Protein AF-A0A6G0VPD3-F1 (afdb_monomer)

Organism: Aphis craccivora (NCBI:txid307492)

Structure (mmCIF, N/CA/C/O backbone):
data_AF-A0A6G0VPD3-F1
#
_entry.id   AF-A0A6G0VPD3-F1
#
loop_
_atom_site.group_PDB
_atom_site.id
_atom_site.type_symbol
_atom_site.label_atom_id
_atom_site.label_alt_id
_atom_site.label_comp_id
_atom_site.label_asym_id
_atom_site.label_entity_id
_atom_site.label_seq_id
_atom_site.pdbx_PDB_ins_code
_atom_site.Cartn_x
_atom_site.Cartn_y
_atom_site.Cartn_z
_atom_site.occupancy
_atom_site.B_iso_or_equiv
_atom_site.auth_seq_id
_atom_site.auth_comp_id
_atom_site.auth_asym_id
_atom_site.auth_atom_id
_atom_site.pdbx_PDB_model_num
ATOM 1 N N . MET A 1 1 ? 28.182 -14.330 -11.643 1.00 33.38 1 MET A N 1
ATOM 2 C CA . MET A 1 1 ? 27.104 -14.985 -12.411 1.00 33.38 1 MET A CA 1
ATOM 3 C C . MET A 1 1 ? 26.765 -14.104 -13.602 1.00 33.38 1 MET A C 1
ATOM 5 O O . MET A 1 1 ? 26.126 -13.075 -13.432 1.00 33.38 1 MET A O 1
ATOM 9 N N . THR A 1 2 ? 27.281 -14.425 -14.785 1.00 43.59 2 THR A N 1
ATOM 10 C CA . THR A 1 2 ? 26.876 -13.768 -16.034 1.00 43.59 2 THR A CA 1
ATOM 11 C C . THR A 1 2 ? 25.472 -14.257 -16.366 1.00 43.59 2 THR A C 1
ATOM 13 O O . THR A 1 2 ? 25.311 -15.410 -16.752 1.00 43.59 2 THR A O 1
ATOM 16 N N . GLY A 1 3 ? 24.452 -13.429 -16.126 1.00 54.88 3 GLY A N 1
ATOM 17 C CA . GLY A 1 3 ? 23.079 -13.762 -16.512 1.00 54.88 3 GLY A CA 1
ATOM 18 C C . GLY A 1 3 ? 23.019 -14.086 -18.005 1.00 54.88 3 GLY A C 1
ATOM 19 O O . GLY A 1 3 ? 23.686 -13.415 -18.796 1.00 54.88 3 GLY A O 1
ATOM 20 N N . ASN A 1 4 ? 22.267 -15.119 -18.388 1.00 67.25 4 ASN A N 1
ATOM 21 C CA . ASN A 1 4 ? 22.089 -15.454 -19.797 1.00 67.25 4 ASN A CA 1
ATOM 22 C C . ASN A 1 4 ? 21.331 -14.307 -20.484 1.00 67.25 4 ASN A C 1
ATOM 24 O O . ASN A 1 4 ? 20.154 -14.080 -20.222 1.00 67.25 4 ASN A O 1
ATOM 28 N N . ARG A 1 5 ? 22.030 -13.542 -21.326 1.00 74.88 5 ARG A N 1
ATOM 29 C CA . ARG A 1 5 ? 21.491 -12.391 -22.069 1.00 74.88 5 ARG A CA 1
ATOM 30 C C . ARG A 1 5 ? 20.996 -12.842 -23.441 1.00 74.88 5 ARG A C 1
ATOM 32 O O . ARG A 1 5 ? 21.570 -13.759 -24.019 1.00 74.88 5 ARG A O 1
ATOM 39 N N . ALA A 1 6 ? 19.981 -12.168 -23.980 1.00 78.50 6 ALA A N 1
ATOM 40 C CA . ALA A 1 6 ? 19.424 -12.481 -25.302 1.00 78.50 6 ALA A CA 1
ATOM 41 C C . ALA A 1 6 ? 20.431 -12.265 -26.451 1.00 78.50 6 ALA A C 1
ATOM 43 O O . ALA A 1 6 ? 20.404 -12.976 -27.450 1.00 78.50 6 ALA A O 1
ATOM 44 N N . ILE A 1 7 ? 21.339 -11.296 -26.296 1.00 86.75 7 ILE A N 1
ATOM 45 C CA . ILE A 1 7 ? 22.461 -11.047 -27.208 1.00 86.75 7 ILE A CA 1
ATOM 46 C C . ILE A 1 7 ? 23.731 -10.954 -26.369 1.00 86.75 7 ILE A C 1
ATOM 48 O O . ILE A 1 7 ? 23.745 -10.265 -25.347 1.00 86.75 7 ILE A O 1
ATOM 52 N N . SER A 1 8 ? 24.815 -11.610 -26.785 1.00 88.12 8 SER A N 1
ATOM 53 C CA . SER A 1 8 ? 26.119 -11.455 -26.131 1.00 88.12 8 SER A CA 1
ATOM 54 C C . SER A 1 8 ? 26.838 -10.189 -26.609 1.00 88.12 8 SER A C 1
ATOM 56 O O . SER A 1 8 ? 26.700 -9.771 -27.757 1.00 88.12 8 SER A O 1
ATOM 58 N N . MET A 1 9 ? 27.666 -9.586 -25.750 1.00 89.75 9 MET A N 1
ATOM 59 C CA . MET A 1 9 ? 28.452 -8.412 -26.155 1.00 89.75 9 MET A CA 1
ATOM 60 C C . MET A 1 9 ? 29.416 -8.760 -27.300 1.00 89.75 9 MET A C 1
ATOM 62 O O . MET A 1 9 ? 29.660 -7.945 -28.186 1.00 89.75 9 MET A O 1
ATOM 66 N N . PHE A 1 10 ? 29.919 -9.998 -27.309 1.00 90.12 10 PHE A N 1
ATOM 67 C CA . PHE A 1 10 ? 30.771 -10.525 -28.368 1.00 90.12 10 PHE A CA 1
ATOM 68 C C . PHE A 1 10 ? 30.065 -10.520 -29.730 1.00 90.12 10 PHE A C 1
ATOM 70 O O . PHE A 1 10 ? 30.628 -10.007 -30.692 1.00 90.12 10 PHE A O 1
ATOM 77 N N . ALA A 1 11 ? 28.815 -10.993 -29.799 1.00 89.31 11 ALA A N 1
ATOM 78 C CA . ALA A 1 11 ? 28.030 -10.994 -31.036 1.00 89.31 11 ALA A CA 1
ATOM 79 C C . ALA A 1 11 ? 27.818 -9.577 -31.598 1.00 89.31 11 ALA A C 1
ATOM 81 O O . ALA A 1 11 ? 27.849 -9.375 -32.810 1.00 89.31 11 ALA A O 1
ATOM 82 N 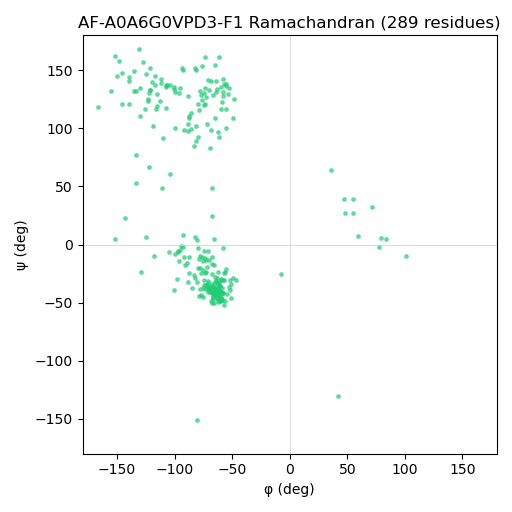N . ILE A 1 12 ? 27.657 -8.580 -30.721 1.00 92.19 12 ILE A N 1
ATOM 83 C CA . ILE A 1 12 ? 27.555 -7.173 -31.131 1.00 92.19 12 ILE A CA 1
ATOM 84 C C . ILE A 1 12 ? 28.892 -6.693 -31.704 1.00 92.19 12 ILE A C 1
ATOM 86 O O . ILE A 1 12 ? 28.930 -6.125 -32.793 1.00 92.19 12 ILE A O 1
ATOM 90 N N . PHE A 1 13 ? 30.006 -6.917 -31.006 1.00 92.19 13 PHE A N 1
ATOM 91 C CA . PHE A 1 13 ? 31.313 -6.481 -31.503 1.00 92.19 13 PHE A CA 1
ATOM 92 C C . PHE A 1 13 ? 31.698 -7.144 -32.825 1.00 92.19 13 PHE A C 1
ATOM 94 O O . PHE A 1 13 ? 32.253 -6.464 -33.688 1.00 92.19 13 PHE A O 1
ATOM 101 N N . ASP A 1 14 ? 31.381 -8.426 -33.000 1.00 92.25 14 ASP A N 1
ATOM 102 C CA . ASP A 1 14 ? 31.674 -9.157 -34.231 1.00 92.25 14 ASP A CA 1
ATOM 103 C C . ASP A 1 14 ? 30.851 -8.621 -35.414 1.00 92.25 14 ASP A C 1
ATOM 105 O O . ASP A 1 14 ? 31.415 -8.241 -36.442 1.00 92.25 14 ASP A O 1
ATOM 109 N N . TYR A 1 15 ? 29.539 -8.426 -35.229 1.00 91.94 15 TYR A N 1
ATOM 110 C CA . TYR A 1 15 ? 28.667 -7.877 -36.274 1.00 91.94 15 TYR A CA 1
ATOM 111 C C . TYR A 1 15 ? 29.063 -6.448 -36.692 1.00 91.94 15 TYR A C 1
ATOM 113 O O . TYR A 1 15 ? 29.026 -6.083 -37.869 1.00 91.94 15 TYR A O 1
ATOM 121 N N . PHE A 1 16 ? 29.490 -5.614 -35.737 1.00 92.69 16 PHE A N 1
ATOM 122 C CA . PHE A 1 16 ? 29.905 -4.232 -36.000 1.00 92.69 16 PHE A CA 1
ATOM 123 C C . PHE A 1 16 ? 31.414 -4.069 -36.249 1.00 92.69 16 PHE A C 1
ATOM 125 O O . PHE A 1 16 ? 31.879 -2.931 -36.375 1.00 92.69 16 PHE A O 1
ATOM 132 N N . LYS A 1 17 ? 32.183 -5.159 -36.380 1.00 91.81 17 LYS A N 1
ATOM 133 C CA . LYS A 1 17 ? 33.655 -5.145 -36.491 1.00 91.81 17 LYS A CA 1
ATOM 134 C C . LYS A 1 17 ? 34.171 -4.259 -37.623 1.00 91.81 17 LYS A C 1
ATOM 136 O O . LYS A 1 17 ? 35.098 -3.477 -37.427 1.00 91.81 17 LYS A O 1
ATOM 141 N N . SER A 1 18 ? 33.521 -4.310 -38.785 1.00 91.25 18 SER A N 1
ATOM 142 C CA . SER A 1 18 ? 33.864 -3.479 -39.951 1.00 91.25 18 SER A CA 1
ATOM 143 C C . SER A 1 18 ? 33.362 -2.031 -39.840 1.00 91.25 18 SER A C 1
ATOM 145 O O . SER A 1 18 ? 33.719 -1.182 -40.653 1.00 91.25 18 SER A O 1
ATOM 147 N N . ASN A 1 19 ? 32.526 -1.718 -38.842 1.00 91.44 19 ASN A N 1
ATOM 148 C CA . ASN A 1 19 ? 31.856 -0.426 -38.670 1.00 91.44 19 ASN A CA 1
ATOM 149 C C . ASN A 1 19 ? 31.940 0.120 -37.222 1.00 91.44 19 ASN A C 1
ATOM 151 O O . ASN A 1 19 ? 30.921 0.547 -36.662 1.00 91.44 19 ASN A O 1
ATOM 155 N N . PRO A 1 20 ? 33.140 0.232 -36.616 1.00 90.75 20 PRO A N 1
ATOM 156 C CA . PRO A 1 20 ? 33.296 0.606 -35.203 1.00 90.75 20 PRO A CA 1
ATOM 157 C C . PRO A 1 20 ? 32.774 2.018 -34.890 1.00 90.75 20 PRO A C 1
ATOM 159 O O . PRO A 1 20 ? 32.272 2.292 -33.801 1.00 90.75 20 PRO A O 1
ATOM 162 N N . LYS A 1 21 ? 32.814 2.929 -35.874 1.00 91.50 21 LYS A N 1
ATOM 163 C CA . LYS A 1 21 ? 32.248 4.283 -35.744 1.00 91.50 21 LYS A CA 1
ATOM 164 C C . LYS A 1 21 ? 30.731 4.262 -35.519 1.00 91.50 21 LYS A C 1
ATOM 166 O O . LYS A 1 21 ? 30.217 5.151 -34.845 1.00 91.50 21 LYS A O 1
ATOM 171 N N . GLN A 1 22 ? 30.011 3.295 -36.097 1.00 91.00 22 GLN A N 1
ATOM 172 C CA . GLN A 1 22 ? 28.562 3.169 -35.905 1.00 91.00 22 GLN A CA 1
ATOM 173 C C . GLN A 1 22 ? 28.238 2.594 -34.533 1.00 91.00 22 GLN A C 1
ATOM 175 O O . GLN A 1 22 ? 27.304 3.078 -33.901 1.00 91.00 22 GLN A O 1
ATOM 180 N N . LEU A 1 23 ? 29.047 1.649 -34.048 1.00 92.56 23 LEU A N 1
ATOM 181 C CA . LEU A 1 23 ? 28.911 1.106 -32.700 1.00 92.56 23 LEU A CA 1
ATOM 182 C C . LEU A 1 23 ? 29.087 2.198 -31.638 1.00 92.56 23 LEU A C 1
ATOM 184 O O . LEU A 1 23 ? 28.200 2.387 -30.813 1.00 92.56 23 LEU A O 1
ATOM 188 N N . LYS A 1 24 ? 30.148 3.013 -31.740 1.00 92.31 24 LYS A N 1
ATOM 189 C CA . LYS A 1 24 ? 30.388 4.138 -30.816 1.00 92.31 24 LYS A CA 1
ATOM 190 C C . LYS A 1 24 ? 29.253 5.170 -30.826 1.00 92.31 24 LYS A C 1
ATOM 192 O O . LYS A 1 24 ? 28.844 5.673 -29.787 1.00 92.31 24 LYS A O 1
ATOM 197 N N . LYS A 1 25 ? 28.708 5.494 -32.004 1.00 91.19 25 LYS A N 1
ATOM 198 C CA . LYS A 1 25 ? 27.529 6.378 -32.111 1.00 91.19 25 LYS A CA 1
ATOM 199 C C . LYS A 1 25 ? 26.264 5.732 -31.541 1.00 91.19 25 LYS A C 1
ATOM 201 O O . LYS A 1 25 ? 25.414 6.432 -30.992 1.00 91.19 25 LYS A O 1
ATOM 206 N N . GLY A 1 26 ? 26.141 4.415 -31.687 1.00 91.00 26 GLY A N 1
ATOM 207 C CA . GLY A 1 26 ? 25.038 3.636 -31.143 1.00 91.00 26 GLY A CA 1
ATOM 208 C C . GLY A 1 26 ? 25.042 3.634 -29.620 1.00 91.00 26 GLY A C 1
ATOM 209 O O . GLY A 1 26 ? 23.988 3.830 -29.023 1.00 91.00 26 GLY A O 1
ATOM 210 N N . GLU A 1 27 ? 26.224 3.511 -29.015 1.00 92.31 27 GLU A N 1
ATOM 211 C CA . GLU A 1 27 ? 26.452 3.617 -27.571 1.00 92.31 27 GLU A CA 1
ATOM 212 C C . GLU A 1 27 ? 26.073 5.001 -27.031 1.00 92.31 27 GLU A C 1
ATOM 214 O O . GLU A 1 27 ? 25.328 5.100 -26.061 1.00 92.31 27 GLU A O 1
ATOM 219 N N . LEU A 1 28 ? 26.482 6.080 -27.710 1.00 91.06 28 LEU A N 1
ATOM 220 C CA . LEU A 1 28 ? 26.056 7.437 -27.344 1.00 91.06 28 LEU A CA 1
ATOM 221 C C . LEU A 1 28 ? 24.527 7.589 -27.376 1.00 91.06 28 LEU A C 1
ATOM 223 O O . LEU A 1 28 ? 23.948 8.183 -26.473 1.00 91.06 28 LEU A O 1
ATOM 227 N N . SER A 1 29 ? 23.869 7.020 -28.388 1.00 88.62 29 SER A N 1
ATOM 228 C CA . SER A 1 29 ? 22.405 7.071 -28.522 1.00 88.62 29 SER A CA 1
ATOM 229 C C . SER A 1 29 ? 21.687 6.197 -27.484 1.00 88.62 29 SER A C 1
ATOM 231 O O . SER A 1 29 ? 20.584 6.530 -27.052 1.00 88.62 29 SER A O 1
ATOM 233 N N . PHE A 1 30 ? 22.311 5.090 -27.069 1.00 90.25 30 PHE A N 1
ATOM 234 C CA . PHE A 1 30 ? 21.837 4.245 -25.974 1.00 90.25 30 PHE A CA 1
ATOM 235 C C . PHE A 1 30 ? 21.907 5.003 -24.644 1.00 90.25 30 PHE A C 1
ATOM 237 O O . PHE A 1 30 ? 20.891 5.123 -23.964 1.00 90.25 30 PHE A O 1
ATOM 244 N N . ASN A 1 31 ? 23.057 5.608 -24.338 1.00 88.38 31 ASN A N 1
ATOM 245 C CA . ASN A 1 31 ? 23.260 6.402 -23.124 1.00 88.38 31 ASN A CA 1
ATOM 246 C C . ASN A 1 31 ? 22.364 7.650 -23.078 1.00 88.38 31 ASN A C 1
ATOM 248 O O . ASN A 1 31 ? 21.925 8.054 -22.006 1.00 88.38 31 ASN A O 1
ATOM 252 N N . ALA A 1 32 ? 22.045 8.239 -24.235 1.00 85.88 32 ALA A N 1
ATOM 253 C CA . ALA A 1 32 ? 21.109 9.357 -24.343 1.00 85.88 32 ALA A CA 1
ATOM 254 C C . ALA A 1 32 ? 19.626 8.954 -24.174 1.00 85.88 32 ALA A C 1
ATOM 256 O O . ALA A 1 32 ? 18.753 9.822 -24.160 1.00 85.88 32 ALA A O 1
ATOM 257 N N . GLY A 1 33 ? 19.313 7.657 -24.059 1.00 86.12 33 GLY A N 1
ATOM 258 C CA . GLY A 1 33 ? 17.944 7.174 -23.858 1.00 86.12 33 GLY A CA 1
ATOM 259 C C . GLY A 1 33 ? 17.049 7.306 -25.094 1.00 86.12 33 GLY A C 1
ATOM 260 O O . GLY A 1 33 ? 15.849 7.537 -24.969 1.00 86.12 33 GLY A O 1
ATOM 261 N N . TYR A 1 34 ? 17.605 7.181 -26.304 1.00 87.94 34 TYR A N 1
ATOM 262 C CA . TYR A 1 34 ? 16.845 7.359 -27.552 1.00 87.94 34 TYR A CA 1
ATOM 263 C C . TYR A 1 34 ? 16.006 6.147 -27.977 1.00 87.94 34 TYR A C 1
ATOM 265 O O . TYR A 1 34 ? 15.285 6.230 -28.974 1.00 87.94 34 TYR A O 1
ATOM 273 N N . VAL A 1 35 ? 16.061 5.034 -27.244 1.00 89.56 35 VAL A N 1
ATOM 274 C CA . VAL A 1 35 ? 15.171 3.883 -27.461 1.00 89.56 35 VAL A CA 1
ATOM 275 C C . VAL A 1 35 ? 13.793 4.212 -26.895 1.00 89.56 35 VAL A C 1
ATOM 277 O O . VAL A 1 35 ? 13.677 4.551 -25.725 1.00 89.56 35 VAL A O 1
ATOM 280 N N . CYS A 1 36 ? 12.747 4.115 -27.714 1.00 85.44 36 CYS A N 1
ATOM 281 C CA . CYS A 1 36 ? 11.366 4.392 -27.309 1.00 85.44 36 CYS A CA 1
ATOM 282 C C . CYS A 1 36 ? 10.572 3.120 -27.018 1.00 85.44 36 CYS A C 1
ATOM 284 O O . CYS A 1 36 ? 9.760 3.092 -26.097 1.00 85.44 36 CYS A O 1
ATOM 286 N N . LYS A 1 37 ? 10.776 2.071 -27.815 1.00 87.94 37 LYS A N 1
ATOM 287 C CA . LYS A 1 37 ? 10.081 0.792 -27.658 1.00 87.94 37 LYS A CA 1
ATOM 288 C C . LYS A 1 37 ? 11.004 -0.344 -28.033 1.00 87.94 37 LYS A C 1
ATOM 290 O O . LYS A 1 37 ? 11.823 -0.190 -28.939 1.00 87.94 37 LYS A O 1
ATOM 295 N N . ILE A 1 38 ? 10.828 -1.476 -27.371 1.00 89.69 38 ILE A N 1
ATOM 296 C CA . ILE A 1 38 ? 11.460 -2.729 -27.758 1.00 89.69 38 ILE A CA 1
ATOM 297 C C . ILE A 1 38 ? 10.466 -3.872 -27.598 1.00 89.69 38 ILE A C 1
ATOM 299 O O . ILE A 1 38 ? 9.681 -3.911 -26.654 1.00 89.69 38 ILE A O 1
ATOM 303 N N . HIS A 1 39 ? 10.499 -4.791 -28.542 1.00 88.06 39 HIS A N 1
ATOM 304 C CA . HIS A 1 39 ? 9.703 -5.995 -28.578 1.00 88.06 39 HIS A CA 1
ATOM 305 C C . HIS A 1 39 ? 10.614 -7.150 -28.975 1.00 88.06 39 HIS A C 1
ATOM 307 O O . HIS A 1 39 ? 11.377 -7.032 -29.930 1.00 88.06 39 HIS A O 1
ATOM 313 N N . SER A 1 40 ? 10.544 -8.255 -28.245 1.00 84.31 40 SER A N 1
ATOM 314 C CA . SER A 1 40 ? 11.279 -9.474 -28.566 1.00 84.31 40 SER A CA 1
ATOM 315 C C . SER A 1 40 ? 10.298 -10.619 -28.749 1.00 84.31 40 SER A C 1
ATOM 317 O O . SER A 1 40 ? 9.409 -10.802 -27.914 1.00 84.31 40 SER A O 1
ATOM 319 N N . ALA A 1 41 ? 10.473 -11.382 -29.825 1.00 80.81 41 ALA A N 1
ATOM 320 C CA . ALA A 1 41 ? 9.747 -12.615 -30.089 1.00 80.81 41 ALA A CA 1
ATOM 321 C C . ALA A 1 41 ? 10.672 -13.609 -30.803 1.00 80.81 41 ALA A C 1
ATOM 323 O O . ALA A 1 41 ? 11.184 -13.295 -31.874 1.00 80.81 41 ALA A O 1
ATOM 324 N N . SER A 1 42 ? 10.891 -14.786 -30.207 1.00 75.38 42 SER A N 1
ATOM 325 C CA . SER A 1 42 ? 11.511 -15.973 -30.831 1.00 75.38 42 SER A CA 1
ATOM 326 C C . SER A 1 42 ? 12.639 -15.683 -31.843 1.00 75.38 42 SER A C 1
ATOM 328 O O . SER A 1 42 ? 12.504 -15.969 -33.030 1.00 75.38 42 SER A O 1
ATOM 330 N N . GLY A 1 43 ? 13.755 -15.101 -31.385 1.00 80.31 43 GLY A N 1
ATOM 331 C CA . GLY A 1 43 ? 14.927 -14.821 -32.235 1.00 80.31 43 GLY A CA 1
ATOM 332 C C . GLY A 1 43 ? 14.854 -13.518 -33.044 1.00 80.31 43 GLY A C 1
ATOM 333 O O . GLY A 1 43 ? 15.757 -13.222 -33.820 1.00 80.31 43 GLY A O 1
ATOM 334 N N . LEU A 1 44 ? 13.820 -12.700 -32.851 1.00 88.31 44 LEU A N 1
ATOM 335 C CA . LEU A 1 44 ? 13.679 -11.384 -33.467 1.00 88.31 44 LEU A CA 1
ATOM 336 C C . LEU A 1 44 ? 13.503 -10.306 -32.399 1.00 88.31 44 LEU A C 1
ATOM 338 O O . LEU A 1 44 ? 12.552 -10.335 -31.620 1.00 88.31 44 LEU A O 1
ATOM 342 N N . ILE A 1 45 ? 14.381 -9.303 -32.421 1.00 90.25 45 ILE A N 1
ATOM 343 C CA . ILE A 1 45 ? 14.266 -8.098 -31.600 1.00 90.25 45 ILE A CA 1
ATOM 344 C C . ILE A 1 45 ? 13.874 -6.926 -32.491 1.00 90.25 45 ILE A C 1
ATOM 346 O O . ILE A 1 45 ? 14.605 -6.527 -33.394 1.00 90.25 45 ILE A O 1
ATOM 350 N N . GLN A 1 46 ? 12.714 -6.345 -32.230 1.00 91.44 46 GLN A N 1
ATOM 351 C CA . GLN A 1 46 ? 12.217 -5.149 -32.892 1.00 91.44 46 GLN A CA 1
ATOM 352 C C . GLN A 1 46 ? 12.291 -3.970 -31.932 1.00 91.44 46 GLN A C 1
ATOM 354 O O . GLN A 1 46 ? 11.926 -4.090 -30.770 1.00 91.44 46 GLN A O 1
ATOM 359 N N . GLY A 1 47 ? 12.726 -2.808 -32.398 1.00 90.81 47 GLY A N 1
ATOM 360 C CA . GLY A 1 47 ? 12.765 -1.615 -31.564 1.00 90.81 47 GLY A CA 1
ATOM 361 C C . GLY A 1 47 ? 12.548 -0.331 -32.343 1.00 90.81 47 GLY A C 1
ATOM 362 O O . GLY A 1 47 ? 12.756 -0.273 -33.553 1.00 90.81 47 GLY A O 1
ATOM 363 N N . GLU A 1 48 ? 12.122 0.709 -31.637 1.00 92.62 48 GLU A N 1
ATOM 364 C CA . GLU A 1 48 ? 11.947 2.057 -32.175 1.00 92.62 48 GLU A CA 1
ATOM 365 C C . GLU A 1 48 ? 12.981 2.987 -31.537 1.00 92.62 48 GLU A C 1
ATOM 367 O O . GLU A 1 48 ? 13.040 3.099 -30.311 1.00 92.62 48 GLU A O 1
ATOM 372 N N . VAL A 1 49 ? 13.793 3.655 -32.361 1.00 90.62 49 VAL A N 1
ATOM 373 C CA . VAL A 1 49 ? 14.862 4.567 -31.917 1.00 90.62 49 VAL A CA 1
ATOM 374 C C . VAL A 1 49 ? 14.639 5.958 -32.497 1.00 90.62 49 VAL A C 1
ATOM 376 O O . VAL A 1 49 ? 14.404 6.105 -33.697 1.00 90.62 49 VAL A O 1
ATOM 379 N N . LYS A 1 50 ? 14.740 6.992 -31.661 1.00 88.50 50 LYS A N 1
ATOM 380 C CA . LYS A 1 50 ? 14.710 8.396 -32.090 1.00 88.50 50 LYS A CA 1
ATOM 381 C C . LYS A 1 50 ? 15.982 8.783 -32.837 1.00 88.50 50 LYS A C 1
ATOM 383 O O . LYS A 1 50 ? 17.089 8.405 -32.461 1.00 88.50 50 LYS A O 1
ATOM 388 N N . ALA A 1 51 ? 15.823 9.602 -33.870 1.00 82.44 51 ALA A N 1
ATOM 389 C CA . ALA A 1 51 ? 16.947 10.266 -34.509 1.00 82.44 51 ALA A CA 1
ATOM 390 C C . ALA A 1 51 ? 17.553 11.312 -33.558 1.00 82.44 51 ALA A C 1
ATOM 392 O O . ALA A 1 51 ? 16.820 12.072 -32.932 1.00 82.44 51 ALA A O 1
ATOM 393 N N . SER A 1 52 ? 18.884 11.424 -33.533 1.00 66.94 52 SER A N 1
ATOM 394 C CA . SER A 1 52 ? 19.653 12.249 -32.579 1.00 66.94 52 SER A CA 1
ATOM 395 C C . SER A 1 52 ? 19.327 13.758 -32.542 1.00 66.94 52 SER A C 1
ATOM 397 O O . SER A 1 52 ? 19.922 14.461 -31.740 1.00 66.94 52 SER A O 1
ATOM 399 N N . MET A 1 53 ? 18.433 14.264 -33.401 1.00 63.78 53 MET A N 1
ATOM 400 C CA . MET A 1 53 ? 18.051 15.684 -33.511 1.00 63.78 53 MET A CA 1
ATOM 401 C C . MET A 1 53 ? 16.617 15.914 -34.034 1.00 63.78 53 MET A C 1
ATOM 403 O O . MET A 1 53 ? 16.243 17.046 -34.325 1.00 63.78 53 MET A O 1
ATOM 407 N N . LYS A 1 54 ? 15.815 14.864 -34.256 1.00 63.12 54 LYS A N 1
ATOM 408 C CA . LYS A 1 54 ? 14.482 14.990 -34.876 1.00 63.12 54 LYS A CA 1
ATOM 409 C C . LYS A 1 54 ? 13.474 14.151 -34.101 1.00 63.12 54 LYS A C 1
ATOM 411 O O . LYS A 1 54 ? 13.814 13.069 -33.638 1.00 63.12 54 LYS A O 1
ATOM 416 N N . SER A 1 55 ? 12.213 14.579 -34.065 1.00 70.81 55 SER A N 1
ATOM 417 C CA . SER A 1 55 ? 11.085 13.790 -33.533 1.00 70.81 55 SER A CA 1
ATOM 418 C C . SER A 1 55 ? 10.762 12.531 -34.358 1.00 70.81 55 SER A C 1
ATOM 420 O O . SER A 1 55 ? 9.798 11.826 -34.073 1.00 70.81 55 SER A O 1
ATOM 422 N N . ILE A 1 56 ? 11.574 12.231 -35.376 1.00 85.06 56 ILE A N 1
ATOM 423 C CA . ILE A 1 56 ? 11.443 11.064 -36.242 1.00 85.06 56 ILE A CA 1
ATOM 424 C C . ILE A 1 56 ? 11.971 9.830 -35.511 1.00 85.06 56 ILE A C 1
ATOM 426 O O . ILE A 1 56 ? 13.078 9.833 -34.967 1.00 85.06 56 ILE A O 1
ATOM 430 N N . GLN A 1 57 ? 11.182 8.761 -35.553 1.00 89.06 57 GLN A N 1
ATOM 431 C CA . GLN A 1 57 ? 11.533 7.448 -35.027 1.00 89.06 57 GLN A CA 1
ATOM 432 C C . GLN A 1 57 ? 11.805 6.481 -36.177 1.00 89.06 57 GLN A C 1
ATOM 434 O O . GLN A 1 57 ? 11.054 6.426 -37.151 1.00 89.06 57 GLN A O 1
ATOM 439 N N . TYR A 1 58 ? 12.874 5.701 -36.049 1.00 91.94 58 TYR A N 1
ATOM 440 C CA . TYR A 1 58 ? 13.205 4.631 -36.977 1.00 91.94 58 TYR A CA 1
ATOM 441 C C . TYR A 1 58 ? 12.935 3.276 -36.340 1.00 91.94 58 TYR A C 1
ATOM 443 O O . TYR A 1 58 ? 13.266 3.045 -35.177 1.00 91.94 58 TYR A O 1
ATOM 451 N N . LYS A 1 59 ? 12.351 2.377 -37.130 1.00 92.69 59 LYS A N 1
ATOM 452 C CA . LYS A 1 59 ? 12.089 0.995 -36.741 1.00 92.69 59 LYS A CA 1
ATOM 453 C C . LYS A 1 59 ? 13.304 0.161 -37.096 1.00 92.69 59 LYS A C 1
ATOM 455 O O . LYS A 1 59 ? 13.777 0.198 -38.232 1.00 92.69 59 LYS A O 1
ATOM 460 N N . VAL A 1 60 ? 13.797 -0.580 -36.121 1.00 94.12 60 VAL A N 1
ATOM 461 C CA . VAL A 1 60 ? 14.946 -1.467 -36.230 1.00 94.12 60 VAL A CA 1
ATOM 462 C C . VAL A 1 60 ? 14.470 -2.888 -35.973 1.00 94.12 60 VAL A C 1
ATOM 464 O O . VAL A 1 60 ? 13.686 -3.122 -35.058 1.00 94.12 60 VAL A O 1
ATOM 467 N N . LYS A 1 61 ? 14.947 -3.831 -36.778 1.00 92.81 61 LYS A N 1
ATOM 468 C CA . LYS A 1 61 ? 14.757 -5.267 -36.588 1.00 92.81 61 LYS A CA 1
ATOM 469 C C . LYS A 1 61 ? 16.132 -5.918 -36.528 1.00 92.81 61 LYS A C 1
ATOM 471 O O . LYS A 1 61 ? 16.933 -5.704 -37.431 1.00 92.81 61 LYS A O 1
ATOM 476 N N . VAL A 1 62 ? 16.403 -6.663 -35.469 1.00 92.56 62 VAL A N 1
ATOM 477 C CA . VAL A 1 62 ? 17.636 -7.415 -35.241 1.00 92.56 62 VAL A CA 1
ATOM 478 C C . VAL A 1 62 ? 17.254 -8.883 -35.211 1.00 92.56 62 VAL A C 1
ATOM 480 O O . VAL A 1 62 ? 16.476 -9.302 -34.353 1.00 92.56 62 VAL A O 1
ATOM 483 N N . PHE A 1 63 ? 17.775 -9.644 -36.161 1.00 91.00 63 PHE A N 1
ATOM 484 C CA . PHE A 1 63 ? 17.516 -11.065 -36.265 1.00 91.00 63 PHE A CA 1
ATOM 485 C C . PHE A 1 63 ? 18.676 -11.859 -35.666 1.00 91.00 63 PHE A C 1
ATOM 487 O O . PHE A 1 63 ? 19.850 -11.602 -35.952 1.00 91.00 63 PHE A O 1
ATOM 494 N N . LEU A 1 64 ? 18.324 -12.815 -34.813 1.00 89.56 64 LEU A N 1
ATOM 495 C CA . LEU A 1 64 ? 19.238 -13.604 -34.007 1.00 89.56 64 LEU A CA 1
ATOM 496 C C . LEU A 1 64 ? 19.106 -15.083 -34.354 1.00 89.56 64 LEU A C 1
ATOM 498 O O . LEU A 1 64 ? 17.999 -15.594 -34.511 1.00 89.56 64 LEU A O 1
ATOM 502 N N . ASN A 1 65 ? 20.243 -15.766 -34.412 1.00 85.69 65 ASN A N 1
ATOM 503 C CA . ASN A 1 65 ? 20.325 -17.219 -34.426 1.00 85.69 65 ASN A CA 1
ATOM 504 C C . ASN A 1 65 ? 21.250 -17.641 -33.279 1.00 85.69 65 ASN A C 1
ATOM 506 O O . ASN A 1 65 ? 22.399 -17.205 -33.244 1.00 85.69 65 ASN A O 1
ATOM 510 N N . ASP A 1 66 ? 20.728 -18.373 -32.294 1.00 80.75 66 ASP A N 1
ATOM 511 C CA . ASP A 1 66 ? 21.454 -18.781 -31.079 1.00 80.75 66 ASP A CA 1
ATOM 512 C C . ASP A 1 66 ? 22.239 -17.645 -30.382 1.00 80.75 66 ASP A C 1
ATOM 514 O O . ASP A 1 66 ? 23.359 -17.812 -29.901 1.00 80.75 66 ASP A O 1
ATOM 518 N N . GLY A 1 67 ? 21.653 -16.442 -30.333 1.00 76.31 67 GLY A N 1
ATOM 519 C CA . GLY A 1 67 ? 22.260 -15.263 -29.696 1.00 76.31 67 GLY A CA 1
ATOM 520 C C . GLY A 1 67 ? 23.327 -14.542 -30.534 1.00 76.31 67 GLY A C 1
ATOM 521 O O . GLY A 1 67 ? 23.934 -13.580 -30.049 1.00 76.31 67 GLY A O 1
ATOM 522 N N . VAL A 1 68 ? 23.537 -14.964 -31.785 1.00 86.62 68 VAL A N 1
ATOM 523 C CA . VAL A 1 68 ? 24.393 -14.305 -32.782 1.00 86.62 68 VAL A CA 1
ATOM 524 C C . VAL A 1 68 ? 23.535 -13.491 -33.747 1.00 86.62 68 VAL A C 1
ATOM 526 O O . VAL A 1 68 ? 22.505 -13.960 -34.227 1.00 86.62 68 VAL A O 1
ATOM 529 N N . ILE A 1 69 ? 23.961 -12.263 -34.045 1.00 90.38 69 ILE A N 1
ATOM 530 C CA . ILE A 1 69 ? 23.275 -11.386 -34.999 1.00 90.38 69 ILE A CA 1
ATOM 531 C C . ILE A 1 69 ? 23.648 -11.823 -36.415 1.00 90.38 69 ILE A C 1
ATOM 533 O O . ILE A 1 69 ? 24.809 -11.697 -36.799 1.00 90.38 69 ILE A O 1
ATOM 537 N N . TYR A 1 70 ? 22.675 -12.298 -37.194 1.00 89.62 70 TYR A N 1
ATOM 538 C CA . TYR A 1 70 ? 22.901 -12.609 -38.611 1.00 89.62 70 TYR A CA 1
ATOM 539 C C . TYR A 1 70 ? 22.439 -11.481 -39.535 1.00 89.62 70 TYR A C 1
ATOM 541 O O . TYR A 1 70 ? 23.032 -11.272 -40.590 1.00 89.62 70 TYR A O 1
ATOM 549 N N . GLU A 1 71 ? 21.420 -10.716 -39.135 1.00 89.62 71 GLU A N 1
ATOM 550 C CA . GLU A 1 71 ? 20.896 -9.618 -39.942 1.00 89.62 71 GLU A CA 1
ATOM 551 C C . GLU A 1 71 ? 20.320 -8.497 -39.073 1.00 89.62 71 GLU A C 1
ATOM 553 O O . GLU A 1 71 ? 19.716 -8.722 -38.023 1.00 89.62 71 GLU A O 1
ATOM 558 N N . CYS A 1 72 ? 20.484 -7.257 -39.532 1.00 91.75 72 CYS A N 1
ATOM 559 C CA . CYS A 1 72 ? 19.831 -6.087 -38.962 1.00 91.75 72 CYS A CA 1
ATOM 560 C C . CYS A 1 72 ? 19.227 -5.226 -40.067 1.00 91.75 72 CYS A C 1
ATOM 562 O O . CYS A 1 72 ? 19.919 -4.837 -41.005 1.00 91.75 72 CYS A O 1
ATOM 564 N N . MET A 1 73 ? 17.973 -4.821 -39.889 1.00 92.00 73 MET A N 1
ATOM 565 C CA . MET A 1 73 ? 17.284 -3.874 -40.762 1.00 92.00 73 MET A CA 1
ATOM 566 C C . MET A 1 73 ? 16.909 -2.616 -39.988 1.00 92.00 73 MET A C 1
ATOM 568 O O . MET A 1 73 ? 16.545 -2.673 -38.814 1.00 92.00 73 MET A O 1
ATOM 572 N N . CYS A 1 74 ? 16.963 -1.463 -40.647 1.00 93.31 74 CYS A N 1
ATOM 573 C CA . CYS A 1 74 ? 16.525 -0.197 -40.071 1.00 93.31 74 CYS A CA 1
ATOM 574 C C . CYS A 1 74 ? 15.777 0.625 -41.122 1.00 93.31 74 CYS A C 1
ATOM 576 O O . CYS A 1 74 ? 16.165 0.633 -42.284 1.00 93.31 74 CYS A O 1
ATOM 578 N N . THR A 1 75 ? 14.742 1.366 -40.726 1.00 92.44 75 THR A N 1
ATOM 579 C CA . THR A 1 75 ? 13.999 2.254 -41.643 1.00 92.44 75 THR A CA 1
ATOM 580 C C . THR A 1 75 ? 14.663 3.616 -41.864 1.00 92.44 75 THR A C 1
ATOM 582 O O . THR A 1 75 ? 14.073 4.499 -42.484 1.00 92.44 75 THR A O 1
ATOM 585 N N . CYS A 1 76 ? 15.873 3.836 -41.343 1.00 88.88 76 CYS A N 1
ATOM 586 C CA . CYS A 1 76 ? 16.599 5.079 -41.590 1.00 88.88 76 CYS A CA 1
ATOM 587 C C . CYS A 1 76 ? 17.159 5.135 -43.024 1.00 88.88 76 CYS A C 1
ATOM 589 O O . CYS A 1 76 ? 17.362 4.089 -43.636 1.00 88.88 76 CYS A O 1
ATOM 591 N N . PRO A 1 77 ? 17.513 6.325 -43.548 1.00 83.62 77 PRO A N 1
ATOM 592 C CA . PRO A 1 77 ? 18.087 6.458 -44.894 1.00 83.62 77 PRO A CA 1
ATOM 593 C C . PRO A 1 77 ? 19.360 5.627 -45.123 1.00 83.62 77 PRO A C 1
ATOM 595 O O . PRO A 1 77 ? 19.693 5.281 -46.248 1.00 83.62 77 PRO A O 1
ATOM 598 N N . ARG A 1 78 ? 20.082 5.292 -44.044 1.00 81.38 78 ARG A N 1
ATOM 599 C CA . ARG A 1 78 ? 21.273 4.429 -44.072 1.00 81.38 78 ARG A CA 1
ATOM 600 C C . ARG A 1 78 ? 20.972 2.954 -43.821 1.00 81.38 78 ARG A C 1
ATOM 602 O O . ARG A 1 78 ? 21.908 2.170 -43.806 1.00 81.38 78 ARG A O 1
ATOM 609 N N . GLY A 1 79 ? 19.721 2.586 -43.569 1.00 74.06 79 GLY A N 1
ATOM 610 C CA . GLY A 1 79 ? 19.320 1.295 -43.013 1.00 74.06 79 GLY A CA 1
ATOM 611 C C . GLY A 1 79 ? 19.470 0.092 -43.942 1.00 74.06 79 GLY A C 1
ATOM 612 O O . GLY A 1 79 ? 19.316 -1.030 -43.476 1.00 74.06 79 GLY A O 1
ATOM 613 N N . LEU A 1 80 ? 19.838 0.332 -45.207 1.00 71.88 80 LEU A N 1
ATOM 614 C CA . LEU A 1 80 ? 20.362 -0.670 -46.147 1.00 71.88 80 LEU A CA 1
ATOM 615 C C . LEU A 1 80 ? 21.813 -1.087 -45.825 1.00 71.88 80 LEU A C 1
ATOM 617 O O . LEU A 1 80 ? 22.334 -2.038 -46.390 1.00 71.88 80 LEU A O 1
ATOM 621 N N . THR A 1 81 ? 22.478 -0.358 -44.926 1.00 83.44 81 THR A N 1
ATOM 622 C CA . THR A 1 81 ? 23.834 -0.610 -44.423 1.00 83.44 81 THR A CA 1
ATOM 623 C C . THR A 1 81 ? 23.840 -0.555 -42.893 1.00 83.44 81 THR A C 1
ATOM 625 O O . THR A 1 81 ? 22.892 -0.074 -42.265 1.00 83.44 81 THR A O 1
ATOM 628 N N . ILE A 1 82 ? 24.935 -0.998 -42.271 1.00 89.06 82 ILE A N 1
ATOM 629 C CA . ILE A 1 82 ? 25.097 -0.944 -40.815 1.00 89.06 82 ILE A CA 1
ATOM 630 C C . ILE A 1 82 ? 24.995 0.512 -40.325 1.00 89.06 82 ILE A C 1
ATOM 632 O O . ILE A 1 82 ? 25.755 1.394 -40.738 1.00 89.06 82 ILE A O 1
ATOM 636 N N . CYS A 1 83 ? 24.054 0.768 -39.414 1.00 92.69 83 CYS A N 1
ATOM 637 C CA . CYS A 1 83 ? 23.787 2.096 -38.865 1.00 92.69 83 CYS A CA 1
ATOM 638 C C . CYS A 1 83 ? 23.805 2.100 -37.331 1.00 92.69 83 CYS A C 1
ATOM 640 O O . CYS A 1 83 ? 23.583 1.080 -36.681 1.00 92.69 83 CYS A O 1
ATOM 642 N N . HIS A 1 84 ? 24.042 3.270 -36.738 1.00 92.19 84 HIS A N 1
ATOM 643 C CA . HIS A 1 84 ? 24.084 3.422 -35.283 1.00 92.19 84 HIS A CA 1
ATOM 644 C C . HIS A 1 84 ? 22.773 3.041 -34.570 1.00 92.19 84 HIS A C 1
ATOM 646 O O . HIS A 1 84 ? 22.847 2.521 -33.467 1.00 92.19 84 HIS A O 1
ATOM 652 N N . HIS A 1 85 ? 21.595 3.191 -35.194 1.00 92.69 85 HIS A N 1
ATOM 653 C CA . HIS A 1 85 ? 20.321 2.760 -34.590 1.00 92.69 85 HIS A CA 1
ATOM 654 C C . HIS A 1 85 ? 20.266 1.240 -34.348 1.00 92.69 85 HIS A C 1
ATOM 656 O O . HIS A 1 85 ? 19.718 0.795 -33.342 1.00 92.69 85 HIS A O 1
ATOM 662 N N . MET A 1 86 ? 20.863 0.443 -35.248 1.00 93.88 86 MET A N 1
ATOM 663 C CA . MET A 1 86 ? 20.981 -1.012 -35.075 1.00 93.88 86 MET A CA 1
ATOM 664 C C . MET A 1 86 ? 21.862 -1.340 -33.865 1.00 93.88 86 MET A C 1
ATOM 666 O O . MET A 1 86 ? 21.501 -2.187 -33.049 1.00 93.88 86 MET A O 1
ATOM 670 N N . ALA A 1 87 ? 22.981 -0.623 -33.713 1.00 92.94 87 ALA A N 1
ATOM 671 C CA . ALA A 1 87 ? 23.862 -0.761 -32.556 1.00 92.94 87 ALA A CA 1
ATOM 672 C C . ALA A 1 87 ? 23.148 -0.360 -31.258 1.00 92.94 87 ALA A C 1
ATOM 674 O O . ALA A 1 87 ? 23.246 -1.074 -30.269 1.00 92.94 87 ALA A O 1
ATOM 675 N N . THR A 1 88 ? 22.378 0.731 -31.268 1.00 93.81 88 THR A N 1
ATOM 676 C CA . THR A 1 88 ? 21.605 1.190 -30.105 1.00 93.81 88 THR A CA 1
ATOM 677 C C . THR A 1 88 ? 20.609 0.140 -29.618 1.00 93.81 88 THR A C 1
ATOM 679 O O . THR A 1 88 ? 20.587 -0.147 -28.425 1.00 93.81 88 THR A O 1
ATOM 682 N N . ILE A 1 89 ? 19.820 -0.468 -30.515 1.00 93.50 89 ILE A N 1
ATOM 683 C CA . ILE A 1 89 ? 18.894 -1.548 -30.129 1.00 93.50 89 ILE A CA 1
ATOM 684 C C . ILE A 1 89 ? 19.643 -2.787 -29.650 1.00 93.50 89 ILE A C 1
ATOM 686 O O . ILE A 1 89 ? 19.243 -3.377 -28.651 1.00 93.50 89 ILE A O 1
ATOM 690 N N . SER A 1 90 ? 20.742 -3.157 -30.309 1.00 92.56 90 SER A N 1
ATOM 691 C CA . SER A 1 90 ? 21.535 -4.329 -29.917 1.00 92.56 90 SER A CA 1
ATOM 692 C C . SER A 1 90 ? 22.130 -4.166 -28.513 1.00 92.56 90 SER A C 1
ATOM 694 O O . SER A 1 90 ? 22.044 -5.077 -27.693 1.00 92.56 90 SER A O 1
ATOM 696 N N . LEU A 1 91 ? 22.669 -2.981 -28.202 1.00 92.69 91 LEU A N 1
ATOM 697 C CA . LEU A 1 91 ? 23.184 -2.639 -26.873 1.00 92.69 91 LEU A CA 1
ATOM 698 C C . LEU A 1 91 ? 22.064 -2.594 -25.830 1.00 92.69 91 LEU A C 1
ATOM 700 O O . LEU A 1 91 ? 22.210 -3.151 -24.744 1.00 92.69 91 LEU A O 1
ATOM 704 N N . PHE A 1 92 ? 20.919 -1.995 -26.167 1.00 91.25 92 PHE A N 1
ATOM 705 C CA . PHE A 1 92 ? 19.769 -1.978 -25.268 1.00 91.25 92 PHE A CA 1
ATOM 706 C C . PHE A 1 92 ? 19.306 -3.398 -24.933 1.00 91.25 92 PHE A C 1
ATOM 708 O O . PHE A 1 92 ? 19.096 -3.708 -23.761 1.00 91.25 92 PHE A O 1
ATOM 715 N N . ALA A 1 93 ? 19.210 -4.263 -25.944 1.00 89.62 93 ALA A N 1
ATOM 716 C CA . ALA A 1 93 ? 18.825 -5.653 -25.776 1.00 89.62 93 ALA A CA 1
ATOM 717 C C . ALA A 1 93 ? 19.823 -6.442 -24.922 1.00 89.62 93 ALA A C 1
ATOM 719 O O . ALA A 1 93 ? 19.424 -7.202 -24.048 1.00 89.62 93 ALA A O 1
ATOM 720 N N . HIS A 1 94 ? 21.124 -6.217 -25.109 1.00 88.56 94 HIS A N 1
ATOM 721 C CA . HIS A 1 94 ? 22.156 -6.843 -24.288 1.00 88.56 94 HIS A CA 1
ATOM 722 C C . HIS A 1 94 ? 21.995 -6.538 -22.792 1.00 88.56 94 HIS A C 1
ATOM 724 O O . HIS A 1 94 ? 22.179 -7.419 -21.953 1.00 88.56 94 HIS A O 1
ATOM 730 N N . HIS A 1 95 ? 21.662 -5.293 -22.448 1.00 87.25 95 HIS A N 1
ATOM 731 C CA . HIS A 1 95 ? 21.543 -4.873 -21.053 1.00 87.25 95 HIS A CA 1
ATOM 732 C C . HIS A 1 95 ? 20.199 -5.224 -20.415 1.00 87.25 95 HIS A C 1
ATOM 734 O O . HIS A 1 95 ? 20.154 -5.427 -19.204 1.00 87.25 95 HIS A O 1
ATOM 740 N N . ASN A 1 96 ? 19.126 -5.291 -21.205 1.00 85.06 96 ASN A N 1
ATOM 741 C CA . ASN A 1 96 ? 17.760 -5.322 -20.683 1.00 85.06 96 ASN A CA 1
ATOM 742 C C . ASN A 1 96 ? 16.975 -6.593 -21.029 1.00 85.06 96 ASN A C 1
ATOM 744 O O . ASN A 1 96 ? 15.890 -6.777 -20.490 1.00 85.06 96 ASN A O 1
ATOM 748 N N . CYS A 1 97 ? 17.480 -7.458 -21.911 1.00 81.38 97 CYS A N 1
ATOM 749 C CA . CYS A 1 97 ? 16.751 -8.637 -22.378 1.00 81.38 97 CYS A CA 1
ATOM 750 C C . CYS A 1 97 ? 17.465 -9.921 -21.940 1.00 81.38 97 CYS A C 1
ATOM 752 O O . CYS A 1 97 ? 18.620 -10.165 -22.313 1.00 81.38 97 CYS A O 1
ATOM 754 N N . SER A 1 98 ? 16.774 -10.751 -21.154 1.00 77.38 98 SER A N 1
ATOM 755 C CA . SER A 1 98 ? 17.272 -12.065 -20.739 1.00 77.38 98 SER A CA 1
ATOM 756 C C . SER A 1 98 ? 17.027 -13.101 -21.837 1.00 77.38 98 SER A C 1
ATOM 758 O O . SER A 1 98 ? 16.071 -12.999 -22.602 1.00 77.38 98 SER A O 1
ATOM 760 N N . SER A 1 99 ? 17.862 -14.139 -21.910 1.00 68.06 99 SER A N 1
ATOM 761 C CA . SER A 1 99 ? 17.656 -15.262 -22.837 1.00 68.06 99 SER A CA 1
ATOM 762 C C . SER A 1 99 ? 16.457 -16.141 -22.452 1.00 68.06 99 SER A C 1
ATOM 764 O O . SER A 1 99 ? 16.056 -17.002 -23.228 1.00 68.06 99 SER A O 1
ATOM 766 N N . THR A 1 100 ? 15.929 -15.978 -21.235 1.00 65.44 100 THR A N 1
ATOM 767 C CA . THR A 1 100 ? 14.754 -16.699 -20.721 1.00 65.44 100 THR A CA 1
ATOM 768 C C . THR A 1 100 ? 13.433 -16.018 -21.070 1.00 65.44 100 THR A C 1
ATOM 770 O O . THR A 1 100 ? 12.377 -16.611 -20.862 1.00 65.44 100 THR A O 1
ATOM 773 N N . ASP A 1 101 ? 13.469 -14.783 -21.577 1.00 62.97 101 ASP A N 1
ATOM 774 C CA . ASP A 1 101 ? 12.261 -14.023 -21.878 1.00 62.97 101 ASP A CA 1
ATOM 775 C C . ASP A 1 101 ? 11.709 -14.472 -23.239 1.00 62.97 101 ASP A C 1
ATOM 777 O O . ASP A 1 101 ? 12.232 -14.118 -24.296 1.00 62.97 101 ASP A O 1
ATOM 781 N N . SER A 1 102 ? 10.666 -15.304 -23.214 1.00 58.59 102 SER A N 1
ATOM 782 C CA . SER A 1 102 ? 10.144 -15.996 -24.398 1.00 58.59 102 SER A CA 1
ATOM 783 C C . SER A 1 102 ? 9.453 -15.064 -25.400 1.00 58.59 102 SER A C 1
ATOM 785 O O . SER A 1 102 ? 9.665 -15.227 -26.599 1.00 58.59 102 SER A O 1
ATOM 787 N N . ILE A 1 103 ? 8.687 -14.072 -24.932 1.00 69.12 103 ILE A N 1
ATOM 788 C CA . ILE A 1 103 ? 8.130 -12.949 -25.709 1.00 69.12 103 ILE A CA 1
ATOM 789 C C . ILE A 1 103 ? 7.869 -11.781 -24.742 1.00 69.12 103 ILE A C 1
ATOM 791 O O . ILE A 1 103 ? 7.237 -11.976 -23.705 1.00 69.12 103 ILE A O 1
ATOM 795 N N . PHE A 1 104 ? 8.286 -10.554 -25.074 1.00 72.38 104 PHE A N 1
ATOM 796 C CA . PHE A 1 104 ? 7.930 -9.362 -24.283 1.00 72.38 104 PHE A CA 1
ATOM 797 C C . PHE A 1 104 ? 7.891 -8.078 -25.120 1.00 72.38 104 PHE A C 1
ATOM 799 O O . PHE A 1 104 ? 8.433 -8.005 -26.222 1.00 72.38 104 PHE A O 1
ATOM 806 N N . SER A 1 105 ? 7.234 -7.042 -24.592 1.00 73.94 105 SER A N 1
ATOM 807 C CA . SER A 1 105 ? 7.158 -5.704 -25.192 1.00 73.94 105 SER A CA 1
ATOM 808 C C . SER A 1 105 ? 7.277 -4.638 -24.110 1.00 73.94 105 SER A C 1
ATOM 810 O O . SER A 1 105 ? 6.449 -4.591 -23.201 1.00 73.94 105 SER A O 1
ATOM 812 N N . TRP A 1 106 ? 8.283 -3.770 -24.204 1.00 72.06 106 TRP A N 1
ATOM 813 C CA . TRP A 1 106 ? 8.508 -2.669 -23.268 1.00 72.06 106 TRP A CA 1
ATOM 814 C C . TRP A 1 106 ? 8.349 -1.323 -23.976 1.00 72.06 106 TRP A C 1
ATOM 816 O O . TRP A 1 106 ? 8.975 -1.059 -25.005 1.00 72.06 106 TRP A O 1
ATOM 826 N N . ASN A 1 107 ? 7.546 -0.439 -23.382 1.00 73.75 107 ASN A N 1
ATOM 827 C CA . ASN A 1 107 ? 7.565 0.983 -23.707 1.00 73.75 107 ASN A CA 1
ATOM 828 C C . ASN A 1 107 ? 8.626 1.645 -22.826 1.00 73.75 107 ASN A C 1
ATOM 830 O O . ASN A 1 107 ? 8.457 1.737 -21.609 1.00 73.75 107 ASN A O 1
ATOM 834 N N . VAL A 1 108 ? 9.723 2.093 -23.431 1.00 65.38 108 VAL A N 1
ATOM 835 C CA . VAL A 1 108 ? 10.772 2.813 -22.711 1.00 65.38 108 VAL A CA 1
ATOM 836 C C . VAL A 1 108 ? 10.234 4.206 -22.405 1.00 65.38 108 VAL A C 1
ATOM 838 O O . VAL A 1 108 ? 9.819 4.943 -23.304 1.00 65.38 108 VAL A O 1
ATOM 841 N N . ARG A 1 109 ? 10.180 4.557 -21.115 1.00 57.34 109 ARG A N 1
ATOM 842 C CA . ARG A 1 109 ? 9.739 5.887 -20.681 1.00 57.34 109 ARG A CA 1
ATOM 843 C C . ARG A 1 109 ? 10.680 6.920 -21.309 1.00 57.34 109 ARG A C 1
ATOM 845 O O . ARG A 1 109 ? 11.877 6.897 -21.045 1.00 57.34 109 ARG A O 1
ATOM 852 N N . ASN A 1 110 ? 10.146 7.786 -22.171 1.00 52.19 110 ASN A N 1
ATOM 853 C CA . ASN A 1 110 ? 10.922 8.853 -22.803 1.00 52.19 110 ASN A CA 1
ATOM 854 C C . ASN A 1 110 ? 11.544 9.751 -21.723 1.00 52.19 110 ASN A C 1
ATOM 856 O O . ASN A 1 110 ? 10.817 10.282 -20.890 1.00 52.19 110 ASN A O 1
ATOM 860 N N . SER A 1 111 ? 12.858 9.971 -21.785 1.00 50.59 111 SER A N 1
ATOM 861 C CA . SER A 1 111 ? 13.553 11.012 -21.013 1.00 50.59 111 SER A CA 1
ATOM 862 C C . SER A 1 111 ? 13.289 12.420 -21.564 1.00 50.59 111 SER A C 1
ATOM 864 O O . SER A 1 1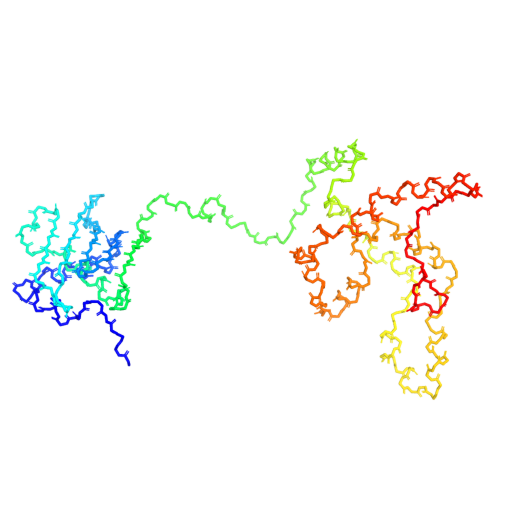11 ? 13.328 13.389 -20.814 1.00 50.59 111 SER A O 1
ATOM 866 N N . ASN A 1 112 ? 12.952 12.544 -22.856 1.00 51.22 112 ASN A N 1
ATOM 867 C CA . ASN A 1 112 ? 12.553 13.820 -23.461 1.00 51.22 112 ASN A CA 1
ATOM 868 C C . ASN A 1 112 ? 11.077 14.109 -23.206 1.00 51.22 112 ASN A C 1
ATOM 870 O O . ASN A 1 112 ? 10.188 13.825 -24.012 1.00 51.22 112 ASN A O 1
ATOM 874 N N . VAL A 1 113 ? 10.891 14.681 -22.032 1.00 50.31 113 VAL A N 1
ATOM 875 C CA . VAL A 1 113 ? 9.690 15.232 -21.439 1.00 50.31 113 VAL A CA 1
ATOM 876 C C . VAL A 1 113 ? 9.825 16.760 -21.539 1.00 50.31 113 VAL A C 1
ATOM 878 O O . VAL A 1 113 ? 9.877 17.475 -20.552 1.00 50.31 113 VAL A O 1
ATOM 881 N N . GLU A 1 114 ? 9.932 17.306 -22.755 1.00 54.50 114 GLU A N 1
ATOM 882 C CA . GLU A 1 114 ? 9.992 18.776 -22.921 1.00 54.50 114 GLU A CA 1
ATOM 883 C C . GLU A 1 114 ? 8.661 19.458 -22.546 1.00 54.50 114 GLU A C 1
ATOM 885 O O . GLU A 1 114 ? 8.612 20.671 -22.405 1.00 54.50 114 GLU A O 1
ATOM 890 N N . ASN A 1 115 ? 7.584 18.687 -22.342 1.00 54.28 115 ASN A N 1
ATOM 891 C CA . ASN A 1 115 ? 6.258 19.202 -21.990 1.00 54.28 115 ASN A CA 1
ATOM 892 C C . ASN A 1 115 ? 5.484 18.323 -20.994 1.00 54.28 115 ASN A C 1
ATOM 894 O O . ASN A 1 115 ? 4.255 18.386 -20.938 1.00 54.28 115 ASN A O 1
ATOM 898 N N . THR A 1 116 ? 6.148 17.484 -20.197 1.00 52.50 116 THR A N 1
ATOM 899 C CA . THR A 1 116 ? 5.452 16.871 -19.051 1.00 52.50 116 THR A CA 1
ATOM 900 C C . THR A 1 116 ? 5.679 17.781 -17.867 1.00 52.50 116 THR A C 1
ATOM 902 O O . THR A 1 116 ? 6.724 17.744 -17.226 1.00 52.50 116 THR A O 1
ATOM 905 N N . LYS A 1 117 ? 4.675 18.615 -17.600 1.00 60.03 117 LYS A N 1
ATOM 906 C CA . LYS A 1 117 ? 4.559 19.273 -16.306 1.00 60.03 117 LYS A CA 1
ATOM 907 C C . LYS A 1 117 ? 4.559 18.164 -15.263 1.00 60.03 117 LYS A C 1
ATOM 909 O O . LYS A 1 117 ? 3.700 17.278 -15.299 1.00 60.03 117 LYS A O 1
ATOM 914 N N . THR A 1 118 ? 5.565 18.153 -14.403 1.00 65.06 118 THR A N 1
ATOM 915 C CA . THR A 1 118 ? 5.602 17.218 -13.287 1.00 65.06 118 THR A CA 1
ATOM 916 C C . THR A 1 118 ? 4.389 17.481 -12.393 1.00 65.06 118 THR A C 1
ATOM 918 O O . THR A 1 118 ? 3.787 18.556 -12.439 1.00 65.06 118 THR A O 1
ATOM 921 N N . ILE A 1 119 ? 4.013 16.518 -11.549 1.00 62.91 119 ILE A N 1
ATOM 922 C CA . ILE A 1 119 ? 3.010 16.778 -10.503 1.00 62.91 119 ILE A CA 1
ATOM 923 C C . ILE A 1 119 ? 3.399 18.012 -9.681 1.00 62.91 119 ILE A C 1
ATOM 925 O O . ILE A 1 119 ? 2.518 18.741 -9.265 1.00 62.91 119 ILE A O 1
ATOM 929 N N . ILE A 1 120 ? 4.693 18.295 -9.527 1.00 70.81 120 ILE A N 1
ATOM 930 C CA . ILE A 1 120 ? 5.199 19.479 -8.829 1.00 70.81 120 ILE A CA 1
ATOM 931 C C . ILE A 1 120 ? 4.980 20.754 -9.662 1.00 70.81 120 ILE A C 1
ATOM 933 O O . ILE A 1 120 ? 4.673 21.793 -9.103 1.00 70.81 120 ILE A O 1
ATOM 937 N N . ASP A 1 121 ? 5.066 20.704 -10.991 1.00 72.06 121 ASP A N 1
ATOM 938 C CA . ASP A 1 121 ? 4.780 21.874 -11.840 1.00 72.06 121 ASP A CA 1
ATOM 939 C C . ASP A 1 121 ? 3.275 22.172 -11.941 1.00 72.06 121 ASP A C 1
ATOM 941 O O . ASP A 1 121 ? 2.871 23.320 -12.120 1.00 72.06 121 ASP A O 1
ATOM 945 N N . LEU A 1 122 ? 2.434 21.135 -11.852 1.00 76.25 122 LEU A N 1
ATOM 946 C CA . LEU A 1 122 ? 0.972 21.266 -11.792 1.00 76.25 122 LEU A CA 1
ATOM 947 C C . LEU A 1 122 ? 0.480 21.617 -10.379 1.00 76.25 122 LEU A C 1
ATOM 949 O O . LEU A 1 122 ? -0.510 22.331 -10.232 1.00 76.25 122 LEU A O 1
ATOM 953 N N . TYR A 1 123 ? 1.183 21.130 -9.358 1.00 68.62 123 TYR A N 1
ATOM 954 C CA . TYR A 1 123 ? 0.909 21.300 -7.935 1.00 68.62 123 TYR A CA 1
ATOM 955 C C . TYR A 1 123 ? 2.219 21.675 -7.225 1.00 68.62 123 TYR A C 1
ATOM 957 O O . TYR A 1 123 ? 2.848 20.811 -6.602 1.00 68.62 123 TYR A O 1
ATOM 965 N N . PRO A 1 124 ? 2.668 22.944 -7.331 1.00 70.50 124 PRO A N 1
ATOM 966 C CA . PRO A 1 124 ? 3.894 23.397 -6.682 1.00 70.50 124 PRO A CA 1
ATOM 967 C C . PRO A 1 124 ? 3.841 23.051 -5.206 1.00 70.50 124 PRO A C 1
ATOM 969 O O . PRO A 1 124 ? 2.809 23.248 -4.558 1.00 70.50 124 PRO A O 1
ATOM 972 N N . ALA A 1 125 ? 4.949 22.506 -4.695 1.00 57.72 125 ALA A N 1
ATOM 973 C CA . ALA A 1 125 ? 5.080 22.138 -3.298 1.00 57.72 125 ALA A CA 1
ATOM 974 C C . ALA A 1 125 ? 4.771 23.371 -2.450 1.00 57.72 125 ALA A C 1
ATOM 976 O O . ALA A 1 125 ? 5.591 24.276 -2.292 1.00 57.72 125 ALA A O 1
ATOM 977 N N . CYS A 1 126 ? 3.550 23.425 -1.928 1.00 55.88 126 CYS A N 1
ATOM 978 C CA . CYS A 1 126 ? 3.232 24.365 -0.883 1.00 55.88 126 CYS A CA 1
ATOM 979 C C . CYS A 1 126 ? 4.172 24.034 0.278 1.00 55.88 126 CYS A C 1
ATOM 981 O O . CYS A 1 126 ? 4.350 22.846 0.574 1.00 55.88 126 CYS A O 1
ATOM 983 N N . PRO A 1 127 ? 4.797 25.037 0.920 1.00 56.19 127 PRO A N 1
ATOM 984 C CA . PRO A 1 127 ? 5.549 24.784 2.138 1.00 56.19 127 PRO A CA 1
ATOM 985 C C . PRO A 1 127 ? 4.653 23.957 3.052 1.00 56.19 127 PRO A C 1
ATOM 987 O O . PRO A 1 127 ? 3.498 24.334 3.267 1.00 56.19 127 PRO A O 1
ATOM 990 N N . TYR A 1 128 ? 5.155 22.800 3.489 1.00 51.56 128 TYR A N 1
ATOM 991 C CA . TYR A 1 128 ? 4.404 21.874 4.324 1.00 51.56 128 TYR A CA 1
ATOM 992 C C . TYR A 1 128 ? 3.790 22.655 5.486 1.00 51.56 128 TYR A C 1
ATOM 994 O O . TYR A 1 128 ? 4.485 23.148 6.374 1.00 51.56 128 TYR A O 1
ATOM 1002 N N . LYS A 1 129 ? 2.471 22.808 5.439 1.00 50.12 129 LYS A N 1
ATOM 1003 C CA . LYS A 1 129 ? 1.659 23.308 6.536 1.00 50.12 129 LYS A CA 1
ATOM 1004 C C . LYS A 1 129 ? 0.714 22.171 6.849 1.00 50.12 129 LYS A C 1
ATOM 1006 O O . LYS A 1 129 ? -0.225 21.943 6.095 1.00 50.12 129 LYS A O 1
ATOM 1011 N N . ALA A 1 130 ? 1.018 21.443 7.923 1.00 51.34 130 ALA A N 1
ATOM 1012 C CA . ALA A 1 130 ? 0.285 20.251 8.346 1.00 51.34 130 ALA A CA 1
ATOM 1013 C C . ALA A 1 130 ? -1.236 20.482 8.398 1.00 51.34 130 ALA A C 1
ATOM 1015 O O . ALA A 1 130 ? -1.995 19.575 8.098 1.00 51.34 130 ALA A O 1
ATOM 1016 N N . THR A 1 131 ? -1.669 21.716 8.659 1.00 40.53 131 THR A N 1
ATOM 1017 C CA . THR A 1 131 ? -3.051 22.181 8.522 1.00 40.53 131 THR A CA 1
ATOM 1018 C C . THR A 1 131 ? -3.034 23.706 8.597 1.00 40.53 131 THR A C 1
ATOM 1020 O O . THR A 1 131 ? -2.670 24.258 9.633 1.00 40.53 131 THR A O 1
ATOM 1023 N N . ILE A 1 132 ? -3.455 24.421 7.549 1.00 44.72 132 ILE A N 1
ATOM 1024 C CA . ILE A 1 132 ? -4.168 25.681 7.796 1.00 44.72 132 ILE A CA 1
ATOM 1025 C C . ILE A 1 132 ? -5.637 25.333 7.638 1.00 44.72 132 ILE A C 1
ATOM 1027 O O . ILE A 1 132 ? -6.136 25.212 6.520 1.00 44.72 132 ILE A O 1
ATOM 1031 N N . SER A 1 133 ? -6.318 25.149 8.763 1.00 51.06 133 SER A N 1
ATOM 1032 C CA . SER A 1 133 ? -7.771 25.204 8.787 1.00 51.06 133 SER A CA 1
ATOM 1033 C C . SER A 1 133 ? -8.154 26.662 8.536 1.00 51.06 133 SER A C 1
ATOM 1035 O O . SER A 1 133 ? -8.295 27.457 9.460 1.00 51.06 133 SER A O 1
ATOM 1037 N N . LEU A 1 134 ? -8.197 27.073 7.267 1.00 51.31 134 LEU A N 1
ATOM 1038 C CA . LEU A 1 134 ? -8.922 28.286 6.921 1.00 51.31 134 LEU A CA 1
ATOM 1039 C C . LEU A 1 134 ? -10.402 27.908 7.000 1.00 51.31 134 LEU A C 1
ATOM 1041 O O . LEU A 1 134 ? -10.804 26.994 6.274 1.00 51.31 134 LEU A O 1
ATOM 1045 N N . PRO A 1 135 ? -11.208 28.556 7.862 1.00 55.25 135 PRO A N 1
ATOM 1046 C CA . PRO A 1 135 ? -12.632 28.279 7.965 1.00 55.25 135 PRO A CA 1
ATOM 1047 C C . PRO A 1 135 ? -13.275 28.606 6.621 1.00 55.25 135 PRO A C 1
ATOM 1049 O O . PRO A 1 135 ? -13.540 29.759 6.281 1.00 55.25 135 PRO A O 1
ATOM 1052 N N . ASN A 1 136 ? -13.461 27.577 5.802 1.00 59.06 136 ASN A N 1
ATOM 1053 C CA . ASN A 1 136 ? -13.951 27.764 4.458 1.00 59.06 136 ASN A CA 1
ATOM 1054 C C . ASN A 1 136 ? -15.474 27.801 4.559 1.00 59.06 136 ASN A C 1
ATOM 1056 O O . ASN A 1 136 ? -16.101 26.803 4.908 1.00 59.06 136 ASN A O 1
ATOM 1060 N N . LYS A 1 137 ? -16.083 28.957 4.275 1.00 63.75 137 LYS A N 1
ATOM 1061 C CA . LYS A 1 137 ? -17.546 29.165 4.291 1.00 63.75 137 LYS A CA 1
ATOM 1062 C C . LYS A 1 137 ? -18.292 28.040 3.549 1.00 63.75 137 LYS A C 1
ATOM 1064 O O . LYS A 1 137 ? -19.380 27.638 3.950 1.00 63.75 137 LYS A O 1
ATOM 1069 N N . ASN A 1 138 ? -17.643 27.469 2.535 1.00 64.12 138 ASN A N 1
ATOM 1070 C CA . ASN A 1 138 ? -18.113 26.331 1.752 1.00 64.12 138 ASN A CA 1
ATOM 1071 C C . ASN A 1 138 ? -18.182 25.009 2.539 1.00 64.12 138 ASN A C 1
ATOM 1073 O O . ASN A 1 138 ? -19.127 24.256 2.339 1.00 64.12 138 ASN A O 1
ATOM 1077 N N . GLN A 1 139 ? -17.248 24.732 3.458 1.00 65.12 139 GLN A N 1
ATOM 1078 C CA . GLN A 1 139 ? -17.305 23.546 4.326 1.00 65.12 139 GLN A CA 1
ATOM 1079 C C . GLN A 1 139 ? -18.486 23.625 5.295 1.00 65.12 139 GLN A C 1
ATOM 1081 O O . GLN A 1 139 ? -19.212 22.649 5.448 1.00 65.12 139 GLN A O 1
ATOM 1086 N N . ASN A 1 140 ? -18.731 24.792 5.899 1.00 68.56 140 ASN A N 1
ATOM 1087 C CA . ASN A 1 140 ? -19.882 24.975 6.788 1.00 68.56 140 ASN A CA 1
ATOM 1088 C C . ASN A 1 140 ? -21.210 24.875 6.026 1.00 68.56 140 ASN A C 1
ATOM 1090 O O . ASN A 1 140 ? -22.160 24.281 6.527 1.00 68.56 140 ASN A O 1
ATOM 1094 N N . ASN A 1 141 ? -21.270 25.402 4.801 1.00 72.69 141 ASN A N 1
ATOM 1095 C CA . ASN A 1 141 ? -22.443 25.250 3.940 1.00 72.69 141 ASN A CA 1
ATOM 1096 C C . ASN A 1 141 ? -22.666 23.784 3.532 1.00 72.69 141 ASN A C 1
ATOM 1098 O O . ASN A 1 141 ? -23.802 23.324 3.529 1.00 72.69 141 ASN A O 1
ATOM 1102 N N . PHE A 1 142 ? -21.593 23.043 3.241 1.00 69.62 142 PHE A N 1
ATOM 1103 C CA . PHE A 1 142 ? -21.656 21.617 2.927 1.00 69.62 142 PHE A CA 1
ATOM 1104 C C . PHE A 1 142 ? -22.117 20.777 4.128 1.00 69.62 142 PHE A C 1
ATOM 1106 O O . PHE A 1 142 ? -23.006 19.946 3.969 1.00 69.62 142 PHE A O 1
ATOM 1113 N N . LYS A 1 143 ? -21.601 21.041 5.340 1.00 68.12 143 LYS A N 1
ATOM 1114 C CA . LYS A 1 143 ? -22.081 20.390 6.575 1.00 68.12 143 LYS A CA 1
ATOM 1115 C C . LYS A 1 143 ? -23.572 20.648 6.810 1.00 68.12 143 LYS A C 1
ATOM 1117 O O . LYS A 1 143 ? -24.317 19.698 7.007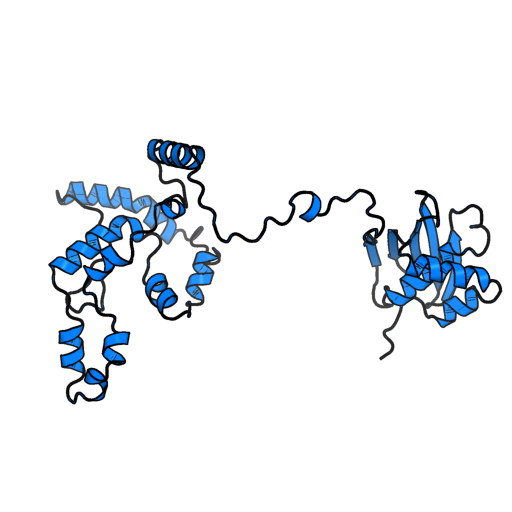 1.00 68.12 143 LYS A O 1
ATOM 1122 N N . LYS A 1 144 ? -24.030 21.900 6.677 1.00 72.50 144 LYS A N 1
ATOM 1123 C CA . LYS A 1 144 ? -25.458 22.249 6.808 1.00 72.50 144 LYS A CA 1
ATOM 1124 C C . LYS A 1 144 ? -26.341 21.552 5.773 1.00 72.50 144 LYS A C 1
ATOM 1126 O O . LYS A 1 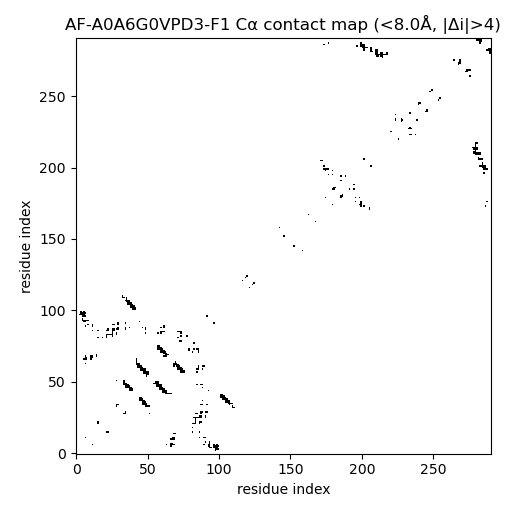144 ? -27.439 21.123 6.103 1.00 72.50 144 LYS A O 1
ATOM 1131 N N . ALA A 1 145 ? -25.872 21.427 4.531 1.00 72.06 145 ALA A N 1
ATOM 1132 C CA . ALA A 1 145 ? -26.602 20.705 3.492 1.00 72.06 145 ALA A CA 1
ATOM 1133 C C . ALA A 1 145 ? -26.709 19.201 3.802 1.00 72.06 145 ALA A C 1
ATOM 1135 O O . ALA A 1 145 ? -27.753 18.607 3.557 1.00 72.06 145 ALA A O 1
ATOM 1136 N N . LEU A 1 146 ? -25.663 18.595 4.381 1.00 67.38 146 LEU A N 1
ATOM 1137 C CA . LEU A 1 146 ? -25.693 17.199 4.833 1.00 67.38 146 LEU A CA 1
ATOM 1138 C C . LEU A 1 146 ? -26.641 16.990 6.022 1.00 67.38 146 LEU A C 1
ATOM 1140 O O . LEU A 1 146 ? -27.400 16.027 6.025 1.00 67.38 146 LEU A O 1
ATOM 1144 N N . GLU A 1 147 ? -26.642 17.901 6.997 1.00 67.12 147 GLU A N 1
ATOM 1145 C CA . GLU A 1 147 ? -27.554 17.860 8.151 1.00 67.12 147 GLU A CA 1
ATOM 1146 C C . GLU A 1 147 ? -29.031 17.951 7.728 1.00 67.12 147 GLU A C 1
ATOM 1148 O O . GLU A 1 147 ? -29.886 17.278 8.299 1.00 67.12 147 GLU A O 1
ATOM 1153 N N . GLN A 1 148 ? -29.335 18.730 6.685 1.00 69.12 148 GLN A N 1
ATOM 1154 C CA . GLN A 1 148 ? -30.695 18.894 6.154 1.00 69.12 148 GLN A CA 1
ATOM 1155 C C . GLN A 1 148 ? -31.230 17.669 5.401 1.00 69.12 148 GLN A C 1
ATOM 1157 O O . GLN A 1 148 ? -32.441 17.550 5.231 1.00 69.12 148 GLN A O 1
ATOM 1162 N N . LEU A 1 149 ? -30.362 16.759 4.948 1.00 65.81 149 LEU A N 1
ATOM 1163 C CA . LEU A 1 149 ? -30.777 15.569 4.198 1.00 65.81 149 LEU A CA 1
ATOM 1164 C C . LEU A 1 149 ? -31.394 14.484 5.092 1.00 65.81 149 LEU A C 1
ATOM 1166 O O . LEU A 1 149 ? -31.957 13.531 4.560 1.00 65.81 149 LEU A O 1
ATOM 1170 N N . GLY A 1 150 ? -31.294 14.600 6.425 1.00 52.62 150 GLY A N 1
ATOM 1171 C CA . GLY A 1 150 ? -31.977 13.724 7.391 1.00 52.62 150 GLY A CA 1
ATOM 1172 C C . GLY A 1 150 ? -31.639 12.230 7.283 1.00 52.62 150 GLY A C 1
ATOM 1173 O O . GLY A 1 150 ? -32.267 11.408 7.943 1.00 52.62 150 GLY A O 1
ATOM 1174 N N . THR A 1 151 ? -30.659 11.872 6.452 1.00 54.62 151 THR A N 1
ATOM 1175 C CA . THR A 1 151 ? -30.295 10.497 6.112 1.00 54.62 151 THR A CA 1
ATOM 1176 C C . THR A 1 151 ? -28.825 10.298 6.483 1.00 54.62 151 THR A C 1
ATOM 1178 O O . THR A 1 151 ? -28.004 11.138 6.106 1.00 54.62 151 THR A O 1
ATOM 1181 N N . PRO A 1 152 ? -28.445 9.234 7.211 1.00 50.31 152 PRO A N 1
ATOM 1182 C CA . PRO A 1 152 ? -27.047 8.987 7.548 1.00 50.31 152 PRO A CA 1
ATOM 1183 C C . PRO A 1 152 ? -26.262 8.617 6.281 1.00 50.31 152 PRO A C 1
ATOM 1185 O O . PRO A 1 152 ? -26.288 7.482 5.811 1.00 50.31 152 PRO A O 1
ATOM 1188 N N . ILE A 1 153 ? -25.561 9.591 5.699 1.00 51.34 153 ILE A N 1
ATOM 1189 C CA . ILE A 1 153 ? -24.678 9.370 4.551 1.00 51.34 153 ILE A CA 1
ATOM 1190 C C . ILE A 1 153 ? -23.289 9.004 5.094 1.00 51.34 153 ILE A C 1
ATOM 1192 O O . ILE A 1 153 ? -22.509 9.879 5.473 1.00 51.34 153 ILE A O 1
ATOM 1196 N N . GLY A 1 154 ? -22.988 7.703 5.150 1.00 64.81 154 GLY A N 1
ATOM 1197 C CA . GLY A 1 154 ? -21.646 7.138 5.372 1.00 64.81 154 GLY A CA 1
ATOM 1198 C C . GLY A 1 154 ? -20.777 7.834 6.438 1.00 64.81 154 GLY A C 1
ATOM 1199 O O . GLY A 1 154 ? -21.220 8.096 7.553 1.00 64.81 154 GLY A O 1
ATOM 1200 N N . MET A 1 155 ? -19.523 8.151 6.075 1.00 53.84 155 MET A N 1
ATOM 1201 C CA . MET A 1 155 ? -18.466 8.744 6.925 1.00 53.84 155 MET A CA 1
ATOM 1202 C C . MET A 1 155 ? -18.732 10.197 7.383 1.00 53.84 155 MET A C 1
ATOM 1204 O O . MET A 1 155 ? -17.801 10.941 7.677 1.00 53.84 155 MET A O 1
ATOM 1208 N N . SER A 1 156 ? -19.986 10.645 7.441 1.00 51.28 156 SER A N 1
ATOM 1209 C CA . SER A 1 156 ? -20.372 11.972 7.951 1.00 51.28 156 SER A CA 1
ATOM 1210 C C . SER A 1 156 ? -19.903 12.231 9.392 1.00 51.28 156 SER A C 1
ATOM 1212 O O . SER A 1 156 ? -19.649 13.379 9.756 1.00 51.28 156 SER A O 1
ATOM 1214 N N . TRP A 1 157 ? -19.683 11.175 10.184 1.00 54.66 157 TRP A N 1
ATOM 1215 C CA . TRP A 1 157 ? -19.046 11.248 11.502 1.00 54.66 157 TRP A CA 1
ATOM 1216 C C . TRP A 1 157 ? -17.620 11.818 11.454 1.00 54.66 157 TRP A C 1
ATOM 1218 O O . TRP A 1 157 ? -17.229 12.522 12.375 1.00 54.66 157 TRP A O 1
ATOM 1228 N N . LEU A 1 158 ? -16.879 11.607 10.360 1.00 51.62 158 LEU A N 1
ATOM 1229 C CA . LEU A 1 158 ? -15.524 12.140 10.160 1.00 51.62 158 LEU A CA 1
ATOM 1230 C C . LEU A 1 158 ? -15.516 13.676 10.059 1.00 51.62 158 LEU A C 1
ATOM 1232 O O . LEU A 1 158 ? -14.476 14.316 10.173 1.00 51.62 158 LEU A O 1
ATOM 1236 N N . LEU A 1 159 ? -16.688 14.262 9.791 1.00 57.09 159 LEU A N 1
ATOM 1237 C CA . LEU A 1 159 ? -16.91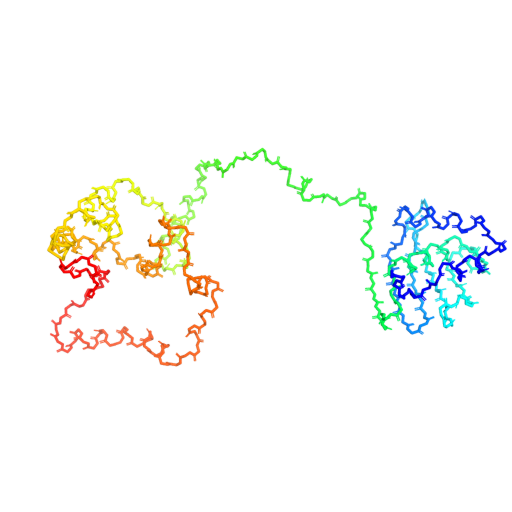1 15.701 9.705 1.00 57.09 159 LEU A CA 1
ATOM 1238 C C . LEU A 1 159 ? -17.520 16.280 10.987 1.00 57.09 159 LEU A C 1
ATOM 1240 O O . LEU A 1 159 ? -17.616 17.512 11.087 1.00 57.09 159 LEU A O 1
ATOM 1244 N N . LYS A 1 160 ? -17.936 15.447 11.953 1.00 56.47 160 LYS A N 1
ATOM 1245 C CA . LYS A 1 160 ? -18.305 15.942 13.282 1.00 56.47 160 LYS A CA 1
ATOM 1246 C C . LYS A 1 160 ? -17.044 16.536 13.929 1.00 56.47 160 LYS A C 1
ATOM 1248 O O . LYS A 1 160 ? -15.951 16.022 13.692 1.00 56.47 160 LYS A O 1
ATOM 1253 N N . PRO A 1 161 ? -17.156 17.663 14.654 1.00 54.03 161 PRO A N 1
ATOM 1254 C CA . PRO A 1 161 ? -16.022 18.165 15.420 1.00 54.03 161 PRO A CA 1
ATOM 1255 C C . PRO A 1 161 ? -15.540 17.048 16.348 1.00 54.03 161 PRO A C 1
ATOM 1257 O O . PRO A 1 161 ? -16.372 16.347 16.932 1.00 54.03 161 PRO A O 1
ATOM 1260 N N . GLU A 1 162 ? -14.222 16.854 16.431 1.00 47.38 162 GLU A N 1
ATOM 1261 C CA . GLU A 1 162 ? -13.665 15.958 17.440 1.00 47.38 162 GLU A CA 1
ATOM 1262 C C . GLU A 1 162 ? -14.205 16.416 18.800 1.00 47.38 162 GLU A C 1
ATOM 1264 O O . GLU A 1 162 ? -14.188 17.621 19.076 1.00 47.38 162 GLU A O 1
ATOM 1269 N N . PRO A 1 163 ? -14.772 15.508 19.611 1.00 54.50 163 PRO A N 1
ATOM 1270 C CA . PRO A 1 163 ? -15.178 15.872 20.956 1.00 54.50 163 PRO A CA 1
ATOM 1271 C C . PRO A 1 163 ? -13.954 16.419 21.688 1.00 54.50 163 PRO A C 1
ATOM 1273 O O . PRO A 1 163 ? -12.867 15.860 21.544 1.00 54.50 163 PRO A O 1
ATOM 1276 N N . ASP A 1 164 ? -14.118 17.495 22.460 1.00 51.41 164 ASP A N 1
ATOM 1277 C CA . ASP A 1 164 ? -13.049 18.022 23.309 1.00 51.41 164 ASP A CA 1
ATOM 1278 C C . ASP A 1 164 ? -12.664 16.935 24.327 1.00 51.41 164 ASP A C 1
ATOM 1280 O O . ASP A 1 164 ? -13.293 16.776 25.377 1.00 51.41 164 ASP A O 1
ATOM 1284 N N . VAL A 1 165 ? -11.657 16.132 23.968 1.00 46.38 165 VAL A N 1
ATOM 1285 C CA . VAL A 1 165 ? -11.212 14.939 24.705 1.00 46.38 165 VAL A CA 1
ATOM 1286 C C . VAL A 1 165 ? -10.811 15.312 26.135 1.00 46.38 165 VAL A C 1
ATOM 1288 O O . VAL A 1 165 ? -11.011 14.532 27.062 1.00 46.38 165 VAL A O 1
ATOM 1291 N N . GLU A 1 166 ? -10.316 16.532 26.335 1.00 43.91 166 GLU A N 1
ATOM 1292 C CA . GLU A 1 166 ? -9.931 17.046 27.649 1.00 43.91 166 GLU A CA 1
ATOM 1293 C C . GLU A 1 166 ? -11.151 17.310 28.550 1.00 43.91 166 GLU A C 1
ATOM 1295 O O . GLU A 1 166 ? -11.106 17.011 29.734 1.00 43.91 166 GLU A O 1
ATOM 1300 N N . VAL A 1 167 ? -12.291 17.758 28.012 1.00 45.66 167 VAL A N 1
ATOM 1301 C CA . VAL A 1 167 ? -13.451 18.151 28.838 1.00 45.66 167 VAL A CA 1
ATOM 1302 C C . VAL A 1 167 ? -14.384 16.970 29.139 1.00 45.66 167 VAL A C 1
ATOM 1304 O O . VAL A 1 167 ? -15.006 16.918 30.201 1.00 45.66 167 VAL A O 1
ATOM 1307 N N . GLN A 1 168 ? -14.495 16.003 28.223 1.00 43.31 168 GLN A N 1
ATOM 1308 C CA . GLN A 1 168 ? -15.453 14.896 28.358 1.00 43.31 168 GLN A CA 1
ATOM 1309 C C . GLN A 1 168 ? -14.915 13.734 29.206 1.00 43.31 168 GLN A C 1
ATOM 1311 O O . GLN A 1 168 ? -15.658 13.160 30.005 1.00 43.31 168 GLN A O 1
ATOM 1316 N N . PHE A 1 169 ? -13.620 13.416 29.097 1.00 42.06 169 PHE A N 1
ATOM 1317 C CA . PHE A 1 169 ? -13.014 12.296 29.826 1.00 42.06 169 PHE A CA 1
ATOM 1318 C C . PHE A 1 169 ? -12.511 12.673 31.224 1.00 42.06 169 PHE A C 1
ATOM 1320 O O . PHE A 1 169 ? -12.510 11.814 32.101 1.00 42.06 169 PHE A O 1
ATOM 1327 N N . GLU A 1 170 ? -12.190 13.945 31.494 1.00 45.94 170 GLU A N 1
ATOM 1328 C CA . GLU A 1 170 ? -11.941 14.416 32.870 1.00 45.94 170 GLU A CA 1
ATOM 1329 C C . GLU A 1 170 ? -13.179 14.266 33.770 1.00 45.94 170 GLU A C 1
ATOM 1331 O O . GLU A 1 170 ? -13.059 14.140 34.988 1.00 45.94 170 GLU A O 1
ATOM 1336 N N . GLN A 1 171 ? -14.379 14.226 33.179 1.00 46.34 171 GLN A N 1
ATOM 1337 C CA . GLN A 1 171 ? -15.635 14.026 33.905 1.00 46.34 171 GLN A CA 1
ATOM 1338 C C . GLN A 1 171 ? -16.082 12.563 34.012 1.00 46.34 171 GLN A C 1
ATOM 1340 O O . GLN A 1 171 ? -17.036 12.276 34.737 1.00 46.34 171 GLN A O 1
ATOM 1345 N N . LEU A 1 172 ? -15.454 11.639 33.285 1.00 51.75 172 LEU A N 1
ATOM 1346 C CA . LEU A 1 172 ? -15.766 10.214 33.338 1.00 51.75 172 LEU A CA 1
ATOM 1347 C C . LEU A 1 172 ? -14.603 9.496 34.016 1.00 51.75 172 LEU A C 1
ATOM 1349 O O . LEU A 1 172 ? -13.657 9.064 33.366 1.00 51.75 172 LEU A O 1
ATOM 1353 N N . SER A 1 173 ? -14.694 9.350 35.339 1.00 54.56 173 SER A N 1
ATOM 1354 C CA . SER A 1 173 ? -13.731 8.640 36.195 1.00 54.56 173 SER A CA 1
ATOM 1355 C C . SER A 1 173 ? -13.712 7.120 35.950 1.00 54.56 173 SER A C 1
ATOM 1357 O O . SER A 1 173 ? -13.814 6.329 36.887 1.00 54.56 173 SER A O 1
ATOM 1359 N N . VAL A 1 174 ? -13.625 6.678 34.696 1.00 58.16 174 VAL A N 1
ATOM 1360 C CA . VAL A 1 174 ? -13.473 5.267 34.341 1.00 58.16 174 VAL A CA 1
ATOM 1361 C C . VAL A 1 174 ? -11.983 4.952 34.326 1.00 58.16 174 VAL A C 1
ATOM 1363 O O . VAL A 1 174 ? -11.248 5.326 33.414 1.00 58.16 174 VAL A O 1
ATOM 1366 N N . VAL A 1 175 ? -11.522 4.281 35.378 1.00 63.69 175 VAL A N 1
ATOM 1367 C CA . VAL A 1 175 ? -10.116 3.906 35.539 1.00 63.69 175 VAL A CA 1
ATOM 1368 C C . VAL A 1 175 ? -9.802 2.703 34.652 1.00 63.69 175 VAL A C 1
ATOM 1370 O O . VAL A 1 175 ? -10.477 1.674 34.713 1.00 63.69 175 VAL A O 1
ATOM 1373 N N . LEU A 1 176 ? -8.743 2.790 33.847 1.00 66.00 176 LEU A N 1
ATOM 1374 C CA . LEU A 1 176 ? -8.319 1.670 33.014 1.00 66.00 176 LEU A CA 1
ATOM 1375 C C . LEU A 1 176 ? -7.741 0.545 33.880 1.00 66.00 176 LEU A C 1
ATOM 1377 O O . LEU A 1 176 ? -6.853 0.756 34.706 1.00 66.00 176 LEU A O 1
ATOM 1381 N N . VAL A 1 177 ? -8.170 -0.692 33.612 1.00 69.81 177 VAL A N 1
ATOM 1382 C CA . VAL A 1 177 ? -7.668 -1.902 34.294 1.00 69.81 177 VAL A CA 1
ATOM 1383 C C . VAL A 1 177 ? -6.142 -1.981 34.264 1.00 69.81 177 VAL A C 1
ATOM 1385 O O . VAL A 1 177 ? -5.506 -2.352 35.248 1.00 69.81 177 VAL A O 1
ATOM 1388 N N . ASN A 1 178 ? -5.542 -1.600 33.137 1.00 66.94 178 ASN A N 1
ATOM 1389 C CA . ASN A 1 178 ? -4.097 -1.627 32.967 1.00 66.94 178 ASN A CA 1
ATOM 1390 C C . ASN A 1 178 ? -3.384 -0.636 33.898 1.00 66.94 178 ASN A C 1
ATOM 1392 O O . ASN A 1 178 ? -2.336 -0.972 34.441 1.00 66.94 178 ASN A O 1
ATOM 1396 N N . ASP A 1 179 ? -3.969 0.536 34.130 1.00 73.56 179 ASP A N 1
ATOM 1397 C CA . ASP A 1 179 ? -3.389 1.561 35.001 1.00 73.56 179 ASP A CA 1
ATOM 1398 C C . ASP A 1 179 ? -3.444 1.110 36.463 1.00 73.56 179 ASP A C 1
ATOM 1400 O O . ASP A 1 179 ? -2.477 1.277 37.207 1.00 73.56 179 ASP A O 1
ATOM 1404 N N . VAL A 1 180 ? -4.521 0.416 36.852 1.00 75.25 180 VAL A N 1
ATOM 1405 C CA . VAL A 1 180 ? -4.613 -0.223 38.173 1.00 75.25 180 VAL A CA 1
ATOM 1406 C C . VAL A 1 180 ? -3.553 -1.314 38.326 1.00 75.25 180 VAL A C 1
ATOM 1408 O O . VAL A 1 180 ? -2.862 -1.337 39.339 1.00 75.25 180 VAL A O 1
ATOM 1411 N N . ILE A 1 181 ? -3.363 -2.188 37.332 1.00 74.88 181 ILE A N 1
ATOM 1412 C CA . ILE A 1 181 ? -2.384 -3.291 37.403 1.00 74.88 181 ILE A CA 1
ATOM 1413 C C . ILE A 1 181 ? -0.934 -2.780 37.440 1.00 74.88 181 ILE A C 1
ATOM 1415 O O . ILE A 1 181 ? -0.084 -3.375 38.106 1.00 74.88 181 ILE A O 1
ATOM 1419 N N . VAL A 1 182 ? -0.633 -1.697 36.719 1.00 78.44 182 VAL A N 1
ATOM 1420 C CA . VAL A 1 182 ? 0.718 -1.117 36.648 1.00 78.44 182 VAL A CA 1
ATOM 1421 C C . VAL A 1 182 ? 1.041 -0.262 37.877 1.00 78.44 182 VAL A C 1
ATOM 1423 O O . VAL A 1 182 ? 2.225 -0.070 38.173 1.00 78.44 182 VAL A O 1
ATOM 1426 N N . SER A 1 183 ? 0.026 0.195 38.618 1.00 79.56 183 SER A N 1
ATOM 1427 C CA . SER A 1 183 ? 0.206 0.981 39.839 1.00 79.56 183 SER A CA 1
ATOM 1428 C C . SER A 1 183 ? 1.037 0.248 40.897 1.00 79.56 183 SER A C 1
ATOM 1430 O O . SER A 1 183 ? 0.925 -0.967 41.097 1.00 79.56 183 SER A O 1
ATOM 1432 N N . ASP A 1 184 ? 1.871 0.998 41.616 1.00 77.00 184 ASP A N 1
ATOM 1433 C CA . ASP A 1 184 ? 2.711 0.434 42.676 1.00 77.00 184 ASP A CA 1
ATOM 1434 C C . ASP A 1 184 ? 1.878 -0.057 43.871 1.00 77.00 184 ASP A C 1
ATOM 1436 O O . ASP A 1 184 ? 2.258 -1.020 44.539 1.00 77.00 184 ASP A O 1
ATOM 1440 N N . GLU A 1 185 ? 0.681 0.502 44.064 1.00 77.25 185 GLU A N 1
ATOM 1441 C CA . GLU A 1 185 ? -0.324 0.027 45.022 1.00 77.25 185 GLU A CA 1
ATOM 1442 C C . GLU A 1 185 ? -0.781 -1.411 44.722 1.00 77.25 185 GLU A C 1
ATOM 1444 O O . GLU A 1 185 ? -0.897 -2.236 45.628 1.00 77.25 185 GLU A O 1
ATOM 1449 N N . TYR A 1 186 ? -0.997 -1.757 43.449 1.00 81.38 186 TYR A N 1
ATOM 1450 C CA . TYR A 1 186 ? -1.369 -3.121 43.067 1.00 81.38 186 TYR A CA 1
ATOM 1451 C C . TYR A 1 186 ? -0.197 -4.104 43.189 1.00 81.38 186 TYR A C 1
ATOM 1453 O O . TYR A 1 186 ? -0.390 -5.263 43.572 1.00 81.38 186 TYR A O 1
ATOM 1461 N N . LYS A 1 187 ? 1.032 -3.655 42.903 1.00 80.06 187 LYS A N 1
ATOM 1462 C CA . LYS A 1 187 ? 2.239 -4.492 43.024 1.00 80.06 187 LYS A CA 1
ATOM 1463 C C . LYS A 1 187 ? 2.570 -4.836 44.476 1.00 80.06 187 LYS A C 1
ATOM 1465 O O . LYS A 1 187 ? 2.995 -5.959 44.741 1.00 80.06 187 LYS A O 1
ATOM 1470 N N . THR A 1 188 ? 2.371 -3.887 45.388 1.00 80.88 188 THR A N 1
ATOM 1471 C CA . THR A 1 188 ? 2.722 -4.008 46.813 1.00 80.88 188 THR A CA 1
ATOM 1472 C C . THR A 1 188 ? 1.605 -4.604 47.674 1.00 80.88 188 THR A C 1
ATOM 1474 O O . THR A 1 188 ? 1.870 -5.068 48.782 1.00 80.88 188 THR A O 1
ATOM 1477 N N . SER A 1 189 ? 0.367 -4.650 47.174 1.00 80.81 189 SER A N 1
ATOM 1478 C CA . SER A 1 189 ? -0.778 -5.170 47.926 1.00 80.81 189 SER A CA 1
ATOM 1479 C C . SER A 1 189 ? -0.773 -6.698 48.068 1.00 80.81 189 SER A C 1
ATOM 1481 O O . SER A 1 189 ? -0.604 -7.449 47.102 1.00 80.81 189 SER A O 1
ATOM 1483 N N . THR A 1 190 ? -1.055 -7.164 49.286 1.00 72.31 190 THR A N 1
ATOM 1484 C CA . THR A 1 190 ? -1.303 -8.574 49.626 1.00 72.31 190 THR A CA 1
ATOM 1485 C C . THR A 1 190 ? -2.686 -9.060 49.184 1.00 72.31 190 THR A C 1
ATOM 1487 O O . THR A 1 190 ? -2.867 -10.256 48.973 1.00 72.31 190 THR A O 1
ATOM 1490 N N . THR A 1 191 ? -3.651 -8.153 48.970 1.00 79.94 191 THR A N 1
ATOM 1491 C CA . THR A 1 191 ? -5.049 -8.497 48.640 1.00 79.94 191 THR A CA 1
ATOM 1492 C C . THR A 1 191 ? -5.482 -7.869 47.312 1.00 79.94 191 THR A C 1
ATOM 1494 O O . THR A 1 191 ? -6.341 -6.989 47.234 1.00 79.94 191 THR A O 1
ATOM 1497 N N . LYS A 1 192 ? -4.861 -8.345 46.231 1.00 79.81 192 LYS A N 1
ATOM 1498 C CA . LYS A 1 192 ? -4.981 -7.817 44.858 1.00 79.81 192 LYS A CA 1
ATOM 1499 C C . LYS A 1 192 ? -6.407 -7.822 44.295 1.00 79.81 192 LYS A C 1
ATOM 1501 O O . LYS A 1 192 ? -6.805 -6.891 43.601 1.00 79.81 192 LYS A O 1
ATOM 1506 N N . THR A 1 193 ? -7.195 -8.850 44.607 1.00 77.62 193 THR A N 1
ATOM 1507 C CA . THR A 1 193 ? -8.564 -9.020 44.088 1.00 77.62 193 THR A CA 1
ATOM 1508 C C . THR A 1 193 ? -9.548 -8.000 44.657 1.00 77.62 193 THR A C 1
ATOM 1510 O O . THR A 1 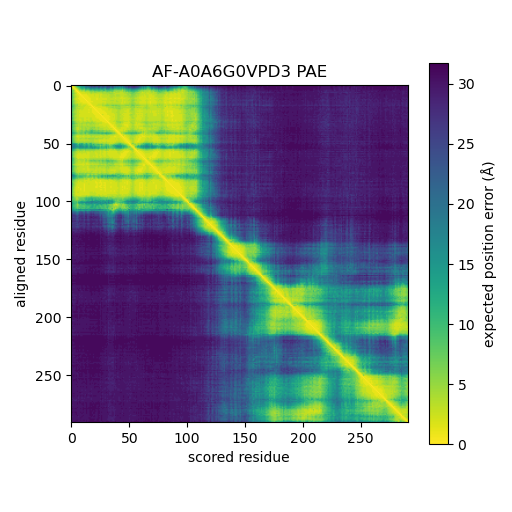193 ? -10.415 -7.521 43.930 1.00 77.62 193 THR A O 1
ATOM 1513 N N . GLN A 1 194 ? -9.416 -7.640 45.935 1.00 78.81 194 GLN A N 1
ATOM 1514 C CA . GLN A 1 194 ? -10.261 -6.621 46.565 1.00 78.81 194 GLN A CA 1
ATOM 1515 C C . GLN A 1 194 ? -9.887 -5.217 46.082 1.00 78.81 194 GLN A C 1
ATOM 1517 O O . GLN A 1 194 ? -10.771 -4.417 45.793 1.00 78.81 194 GLN A O 1
ATOM 1522 N N . LEU A 1 195 ? -8.590 -4.949 45.902 1.00 78.44 195 LEU A N 1
ATOM 1523 C CA . LEU A 1 195 ? -8.109 -3.675 45.366 1.00 78.44 195 LEU A CA 1
ATOM 1524 C C . LEU A 1 195 ? -8.639 -3.432 43.945 1.00 78.44 195 LEU A C 1
ATOM 1526 O O . LEU A 1 195 ? -9.149 -2.351 43.663 1.00 78.44 195 LEU A O 1
ATOM 1530 N N . LEU A 1 196 ? -8.603 -4.454 43.081 1.00 77.88 196 LEU A N 1
ATOM 1531 C CA . LEU A 1 196 ? -9.184 -4.378 41.736 1.00 77.88 196 LEU A CA 1
ATOM 1532 C C . LEU A 1 196 ? -10.686 -4.111 41.773 1.00 77.88 196 LEU A C 1
ATOM 1534 O O . LEU A 1 196 ? -11.152 -3.213 41.083 1.00 77.88 196 LEU A O 1
ATOM 1538 N N . LYS A 1 197 ? -11.443 -4.854 42.591 1.00 76.62 197 LYS A N 1
ATOM 1539 C CA . LYS A 1 197 ? -12.894 -4.649 42.703 1.00 76.62 197 LYS A CA 1
ATOM 1540 C C . LYS A 1 197 ? -13.238 -3.231 43.154 1.00 76.62 197 LYS A C 1
ATOM 1542 O O . LYS A 1 197 ? -14.146 -2.638 42.591 1.00 76.62 197 LYS A O 1
ATOM 1547 N N . ASN A 1 198 ? -12.492 -2.687 44.112 1.00 79.44 198 ASN A N 1
ATOM 1548 C CA . ASN A 1 198 ? -12.759 -1.361 44.664 1.00 79.44 198 ASN A CA 1
ATOM 1549 C C . ASN A 1 198 ? -12.349 -0.226 43.716 1.00 79.44 198 ASN A C 1
ATOM 1551 O O . ASN A 1 198 ? -13.003 0.809 43.696 1.00 79.44 198 ASN A O 1
ATOM 1555 N N . LYS A 1 199 ? -11.265 -0.392 42.946 1.00 76.31 199 LYS A N 1
ATOM 1556 C CA . LYS A 1 199 ? -10.805 0.638 42.000 1.00 76.31 199 LYS A CA 1
ATOM 1557 C C . LYS A 1 199 ? -11.535 0.612 40.661 1.00 76.31 199 LYS A C 1
ATOM 1559 O O . LYS A 1 199 ? -11.583 1.638 39.995 1.00 76.31 199 LYS A O 1
ATOM 1564 N N . LEU A 1 200 ? -12.054 -0.547 40.259 1.00 74.38 200 LEU A N 1
ATOM 1565 C CA . LEU A 1 200 ? -12.749 -0.717 38.983 1.00 74.38 200 LEU A CA 1
ATOM 1566 C C . LEU A 1 200 ? -14.266 -0.611 39.110 1.00 74.38 200 LEU A C 1
ATOM 1568 O O . LEU A 1 200 ? -14.925 -0.480 38.092 1.00 74.38 200 LEU A O 1
ATOM 1572 N N . SER A 1 201 ? -14.838 -0.670 40.316 1.00 77.12 201 SER A N 1
ATOM 1573 C CA . SER A 1 201 ? -16.284 -0.515 40.492 1.00 77.12 201 SER A CA 1
ATOM 1574 C C . SER A 1 201 ? -16.778 0.824 39.946 1.00 77.12 201 SER A C 1
ATOM 1576 O O . SER A 1 201 ? -16.236 1.873 40.297 1.00 77.12 201 SER A O 1
ATOM 1578 N N . VAL A 1 202 ? -17.841 0.779 39.144 1.00 77.56 202 VAL A N 1
ATOM 1579 C CA . VAL A 1 202 ? -18.427 1.953 38.487 1.00 77.56 202 VAL A CA 1
ATOM 1580 C C . VAL A 1 202 ? -19.807 2.231 39.083 1.00 77.56 202 VAL A C 1
ATOM 1582 O O . VAL A 1 202 ? -20.573 1.304 39.359 1.00 77.56 202 VAL A O 1
ATOM 1585 N N . SER A 1 203 ? -20.123 3.508 39.313 1.00 80.38 203 SER A N 1
ATOM 1586 C CA . SER A 1 203 ? -21.439 3.924 39.807 1.00 80.38 203 SER A CA 1
ATOM 1587 C C . SER A 1 203 ? -22.496 3.873 38.701 1.00 80.38 203 SER A C 1
ATOM 1589 O O . SER A 1 203 ? -22.201 4.044 37.518 1.00 80.38 203 SER A O 1
ATOM 1591 N N . THR A 1 204 ? -23.760 3.694 39.086 1.00 79.81 204 THR A N 1
ATOM 1592 C CA . THR A 1 204 ? -24.896 3.677 38.149 1.00 79.81 204 THR A CA 1
ATOM 1593 C C . THR A 1 204 ? -25.000 4.964 37.323 1.00 79.81 204 THR A C 1
ATOM 1595 O O . THR A 1 204 ? -25.417 4.927 36.172 1.00 79.81 204 THR A O 1
ATOM 1598 N N . GLU A 1 205 ? -24.575 6.098 37.878 1.00 78.81 205 GLU A N 1
ATOM 1599 C CA . GLU A 1 205 ? -24.567 7.396 37.193 1.00 78.81 205 GLU A CA 1
ATOM 1600 C C . GLU A 1 205 ? -23.599 7.412 36.004 1.00 78.81 205 GLU A C 1
ATOM 1602 O O . GLU A 1 205 ? -23.949 7.885 34.924 1.00 78.81 205 GLU A O 1
ATOM 1607 N N . ILE A 1 206 ? -22.405 6.835 36.176 1.00 74.12 206 ILE A N 1
ATOM 1608 C CA . ILE A 1 206 ? -21.415 6.710 35.101 1.00 74.12 206 ILE A CA 1
ATOM 1609 C C . ILE A 1 206 ? -21.919 5.727 34.038 1.00 74.12 206 ILE A C 1
ATOM 1611 O O . ILE A 1 206 ? -21.774 6.003 32.852 1.00 74.12 206 ILE A O 1
ATOM 1615 N N . ILE A 1 207 ? -22.557 4.622 34.444 1.00 76.94 207 ILE A N 1
ATOM 1616 C CA . ILE A 1 207 ? -23.142 3.640 33.515 1.00 76.94 207 ILE A CA 1
ATOM 1617 C C . ILE A 1 207 ? -24.184 4.312 32.612 1.00 76.94 207 ILE A C 1
ATOM 1619 O O . ILE A 1 207 ? -24.120 4.169 31.394 1.00 76.94 207 ILE A O 1
ATOM 1623 N N . LEU A 1 208 ? -25.101 5.092 33.192 1.00 79.00 208 LEU A N 1
ATOM 1624 C CA . LEU A 1 208 ? -26.127 5.809 32.430 1.00 79.00 208 LEU A CA 1
ATOM 1625 C C . LEU A 1 208 ? -25.525 6.874 31.509 1.00 79.00 208 LEU A C 1
ATOM 1627 O O . LEU A 1 208 ? -25.962 7.004 30.367 1.00 79.00 208 LEU A O 1
ATOM 1631 N N . LYS A 1 209 ? -24.502 7.602 31.974 1.00 76.56 209 LYS A N 1
ATOM 1632 C CA . LYS A 1 209 ? -23.803 8.603 31.160 1.00 76.56 209 LYS A CA 1
ATOM 1633 C C . LYS A 1 209 ? -23.106 7.958 29.957 1.00 76.56 209 LYS A C 1
ATOM 1635 O O . LYS A 1 209 ? -23.306 8.406 28.832 1.00 76.56 209 LYS A O 1
ATOM 1640 N N . VAL A 1 210 ? -22.381 6.856 30.166 1.00 72.81 210 VAL A N 1
ATOM 1641 C CA . VAL A 1 210 ? -21.733 6.089 29.086 1.00 72.81 210 VAL A CA 1
ATOM 1642 C C . VAL A 1 210 ? -22.770 5.537 28.107 1.00 72.81 210 VAL A C 1
ATOM 1644 O O . VAL A 1 210 ? -22.601 5.687 26.897 1.00 72.81 210 VAL A O 1
ATOM 1647 N N . ALA A 1 211 ? -23.867 4.959 28.600 1.00 74.81 211 ALA A N 1
ATOM 1648 C CA . ALA A 1 211 ? -24.920 4.403 27.754 1.00 74.81 211 ALA A CA 1
ATOM 1649 C C . ALA A 1 211 ? -25.611 5.466 26.885 1.00 74.81 211 ALA A C 1
ATOM 1651 O O . ALA A 1 211 ? -25.996 5.162 25.759 1.00 74.81 211 ALA A O 1
ATOM 1652 N N . GLN A 1 212 ? -25.752 6.703 27.374 1.00 73.62 212 GLN A N 1
ATOM 1653 C CA . GLN A 1 212 ? -26.322 7.822 26.614 1.00 73.62 212 GLN A CA 1
ATOM 1654 C C . GLN A 1 212 ? -25.337 8.406 25.597 1.00 73.62 212 GLN A C 1
ATOM 1656 O O . GLN A 1 212 ? -25.711 8.671 24.457 1.00 73.62 212 GLN A O 1
ATOM 1661 N N . GLU A 1 213 ? -24.074 8.585 25.983 1.00 68.88 213 GLU A N 1
ATOM 1662 C CA . GLU A 1 213 ? -23.056 9.186 25.114 1.00 68.88 213 GLU A CA 1
ATOM 1663 C C . GLU A 1 213 ? -22.618 8.248 23.979 1.00 68.88 213 GLU A C 1
ATOM 1665 O O . GLU A 1 213 ? -22.178 8.708 22.926 1.00 68.88 213 GLU A O 1
ATOM 1670 N N . THR A 1 214 ? -22.774 6.931 24.146 1.00 67.25 214 THR A N 1
ATOM 1671 C CA . THR A 1 214 ? -22.311 5.936 23.165 1.00 67.25 214 THR A CA 1
ATOM 1672 C C . THR A 1 214 ? -23.364 5.480 22.151 1.00 67.25 214 THR A C 1
ATOM 1674 O O . THR A 1 214 ? -23.009 4.719 21.249 1.00 67.25 214 THR A O 1
ATOM 1677 N N . ILE A 1 215 ? -24.614 5.968 22.227 1.00 65.88 215 ILE A N 1
ATOM 1678 C CA . ILE A 1 215 ? -25.724 5.580 21.325 1.00 65.88 215 ILE A CA 1
ATOM 1679 C C . ILE A 1 215 ? -25.316 5.696 19.846 1.00 65.88 215 ILE A C 1
ATOM 1681 O O . ILE A 1 215 ? -25.512 4.761 19.074 1.00 65.88 215 ILE A O 1
ATOM 1685 N N . ASP A 1 216 ? -24.678 6.808 19.472 1.00 57.00 216 ASP A N 1
ATOM 1686 C CA . ASP A 1 216 ? -24.264 7.084 18.088 1.00 57.00 216 ASP A CA 1
ATOM 1687 C C . ASP A 1 216 ? -22.791 6.731 17.800 1.00 57.00 216 ASP A C 1
ATOM 1689 O O . ASP A 1 216 ? -22.346 6.816 16.654 1.00 57.00 216 ASP A O 1
ATOM 1693 N N . LEU A 1 217 ? -22.010 6.351 18.821 1.00 55.97 217 LEU A N 1
ATOM 1694 C CA . LEU A 1 217 ? -20.604 5.944 18.660 1.00 55.97 217 LEU A CA 1
ATOM 1695 C C . LEU A 1 217 ? -20.446 4.435 18.430 1.00 55.97 217 LEU A C 1
ATOM 1697 O O . LEU A 1 217 ? -19.397 3.993 17.951 1.00 55.97 217 LEU A O 1
ATOM 1701 N N . LEU A 1 218 ? -21.466 3.634 18.747 1.00 49.62 218 LEU A N 1
ATOM 1702 C CA . LEU A 1 218 ? -21.364 2.173 18.743 1.00 49.62 218 LEU A CA 1
ATOM 1703 C C . LEU A 1 218 ? -21.180 1.560 17.346 1.00 49.62 218 LEU A C 1
ATOM 1705 O O . LEU A 1 218 ? -20.715 0.430 17.232 1.00 49.62 218 LEU A O 1
ATOM 1709 N N . GLN A 1 219 ? -21.465 2.305 16.273 1.00 48.94 219 GLN A N 1
ATOM 1710 C CA . GLN A 1 219 ? -21.217 1.822 14.912 1.00 48.94 219 GLN A CA 1
ATOM 1711 C C . GLN A 1 219 ? -19.714 1.787 14.556 1.00 48.94 219 GLN A C 1
ATOM 1713 O O . GLN A 1 219 ? -19.334 1.154 13.574 1.00 48.94 219 GLN A O 1
ATOM 1718 N N . VAL A 1 220 ? -18.851 2.429 15.358 1.00 43.72 220 VAL A N 1
ATOM 1719 C CA . VAL A 1 220 ? -17.394 2.521 15.125 1.00 43.72 220 VAL A CA 1
ATOM 1720 C C . VAL A 1 220 ? -16.561 2.116 16.355 1.00 43.72 220 VAL A C 1
ATOM 1722 O O . VAL A 1 220 ? -15.421 1.677 16.205 1.00 43.72 220 VAL A O 1
ATOM 1725 N N . CYS A 1 221 ? -17.110 2.188 17.570 1.00 43.53 221 CYS A N 1
ATOM 1726 C CA . CYS A 1 221 ? -16.340 2.061 18.812 1.00 43.53 221 CYS A CA 1
ATOM 1727 C C . CYS A 1 221 ? -16.613 0.773 19.604 1.00 43.53 221 CYS A C 1
ATOM 1729 O O . CYS A 1 221 ? -16.770 0.811 20.821 1.00 43.53 221 CYS A O 1
ATOM 1731 N N . MET A 1 222 ? -16.597 -0.387 18.947 1.00 42.38 222 MET A N 1
ATOM 1732 C CA . MET A 1 222 ? -16.319 -1.629 19.680 1.00 42.38 222 MET A CA 1
ATOM 1733 C C . MET A 1 222 ? -14.887 -1.558 20.224 1.00 42.38 222 MET A C 1
ATOM 1735 O O . MET A 1 222 ? -13.981 -1.193 19.473 1.00 42.38 222 MET A O 1
ATOM 1739 N N . GLU A 1 223 ? -14.735 -1.879 21.518 1.00 42.25 223 GLU A N 1
ATOM 1740 C CA . GLU A 1 223 ? -13.581 -2.007 22.450 1.00 42.25 223 GLU A CA 1
ATOM 1741 C C . GLU A 1 223 ? -12.135 -1.908 21.920 1.00 42.25 223 GLU A C 1
ATOM 1743 O O . GLU A 1 223 ? -11.200 -1.540 22.635 1.00 42.25 223 GLU A O 1
ATOM 1748 N N . ILE A 1 224 ? -11.926 -2.220 20.654 1.00 42.59 224 ILE A N 1
ATOM 1749 C CA . ILE A 1 224 ? -10.658 -2.249 19.961 1.00 42.59 224 ILE A CA 1
ATOM 1750 C C . ILE A 1 224 ? -10.079 -0.840 19.764 1.00 42.59 224 ILE A C 1
ATOM 1752 O O . ILE A 1 224 ? -8.870 -0.679 19.920 1.00 42.59 224 ILE A O 1
ATOM 1756 N N . TYR A 1 225 ? -10.872 0.197 19.472 1.00 41.41 225 TYR A N 1
ATOM 1757 C CA . TYR A 1 225 ? -10.307 1.530 19.185 1.00 41.41 225 TYR A CA 1
ATOM 1758 C C . TYR A 1 225 ? -9.629 2.159 20.418 1.00 41.41 225 TYR A C 1
ATOM 1760 O O . TYR A 1 225 ? -8.483 2.605 20.340 1.00 41.41 225 TYR A O 1
ATOM 1768 N N . LEU A 1 226 ? -10.282 2.089 21.584 1.00 42.25 226 LEU A N 1
ATOM 1769 C CA . LEU A 1 226 ? -9.785 2.656 22.845 1.00 42.25 226 LEU A CA 1
ATOM 1770 C C . LEU A 1 226 ? -8.519 1.948 23.353 1.00 42.25 226 LEU A C 1
ATOM 1772 O O . LEU A 1 226 ? -7.536 2.605 23.695 1.00 42.25 226 LEU A O 1
ATOM 1776 N N . GLN A 1 227 ? -8.476 0.611 23.335 1.00 38.75 227 GLN A N 1
ATOM 1777 C CA . GLN A 1 227 ? -7.272 -0.123 23.752 1.00 38.75 227 GLN A CA 1
ATOM 1778 C C . GLN A 1 227 ? -6.106 0.005 22.764 1.00 38.75 227 GLN A C 1
ATOM 1780 O O . GLN A 1 227 ? -4.946 0.014 23.189 1.00 38.75 227 GLN A O 1
ATOM 1785 N N . SER A 1 228 ? -6.389 0.113 21.463 1.00 39.44 228 SER A N 1
ATOM 1786 C CA . SER A 1 228 ? -5.344 0.173 20.435 1.00 39.44 228 SER A CA 1
ATOM 1787 C C . SER A 1 228 ? -4.695 1.550 20.327 1.00 39.44 228 SER A C 1
ATOM 1789 O O . SER A 1 228 ? -3.476 1.628 20.157 1.00 39.44 228 SER A O 1
ATOM 1791 N N . ALA A 1 229 ? -5.485 2.621 20.470 1.00 41.72 229 ALA A N 1
ATOM 1792 C CA . ALA A 1 229 ? -4.997 3.998 20.447 1.00 41.72 229 ALA A CA 1
ATOM 1793 C C . ALA A 1 229 ? -4.031 4.273 21.611 1.00 41.72 229 ALA A C 1
ATOM 1795 O O . ALA A 1 229 ? -2.958 4.839 21.409 1.00 41.72 229 ALA A O 1
ATOM 1796 N N . ILE A 1 230 ? -4.354 3.769 22.808 1.00 44.62 230 ILE A N 1
ATOM 1797 C CA . ILE A 1 230 ? -3.520 3.934 24.007 1.00 44.62 230 ILE A CA 1
ATOM 1798 C C . ILE A 1 230 ? -2.227 3.102 23.915 1.00 44.62 230 ILE A C 1
ATOM 1800 O O . ILE A 1 230 ? -1.160 3.556 24.322 1.00 44.62 230 ILE A O 1
ATOM 1804 N N . LYS A 1 231 ? -2.281 1.885 23.353 1.00 45.75 231 LYS A N 1
ATOM 1805 C CA . LYS A 1 231 ? -1.135 0.950 23.334 1.00 45.75 231 LYS A CA 1
ATOM 1806 C C . LYS A 1 231 ? -0.278 0.995 22.061 1.00 45.75 231 LYS A C 1
ATOM 1808 O O . LYS A 1 231 ? 0.715 0.268 21.996 1.00 45.75 231 LYS A O 1
ATOM 1813 N N . LYS A 1 232 ? -0.660 1.774 21.036 1.00 52.16 232 LYS A N 1
ATOM 1814 C CA . LYS A 1 232 ? -0.086 1.733 19.666 1.00 52.16 232 LYS A CA 1
ATOM 1815 C C . LYS A 1 232 ? 0.034 0.308 19.094 1.00 52.16 232 LYS A C 1
ATOM 1817 O O . LYS A 1 232 ? 0.908 0.023 18.276 1.00 52.16 232 LYS A O 1
ATOM 1822 N N . LYS A 1 233 ? -0.819 -0.610 19.549 1.00 44.56 233 LYS A N 1
ATOM 1823 C CA . LYS A 1 233 ? -0.858 -2.010 19.120 1.00 44.56 233 LYS A CA 1
ATOM 1824 C C . LYS A 1 233 ? -2.291 -2.337 18.761 1.00 44.56 233 LYS A C 1
ATOM 1826 O O . LYS A 1 233 ? -3.153 -2.391 19.629 1.00 44.56 233 LYS A O 1
ATOM 1831 N N . TYR A 1 234 ? -2.510 -2.539 17.476 1.00 53.53 234 TYR A N 1
ATOM 1832 C CA . TYR A 1 234 ? -3.819 -2.781 16.898 1.00 53.53 234 TYR A CA 1
ATOM 1833 C C . TYR A 1 234 ? -3.981 -4.283 16.648 1.00 53.53 234 TYR A C 1
ATOM 1835 O O . TYR A 1 234 ? -3.066 -4.933 16.134 1.00 53.53 234 TYR A O 1
ATOM 1843 N N . ASN A 1 235 ? -5.128 -4.847 17.028 1.00 53.28 235 ASN A N 1
ATOM 1844 C CA . ASN A 1 235 ? -5.443 -6.246 16.742 1.00 53.28 235 ASN A CA 1
ATOM 1845 C C . ASN A 1 235 ? -5.528 -6.451 15.211 1.00 53.28 235 ASN A C 1
ATOM 1847 O O . ASN A 1 235 ? -6.201 -5.658 14.554 1.00 53.28 235 ASN A O 1
ATOM 1851 N N . PRO A 1 236 ? -4.912 -7.495 14.620 1.00 56.28 236 PRO A N 1
ATOM 1852 C CA . PRO A 1 236 ? -5.022 -7.775 13.185 1.00 56.28 236 PRO A CA 1
ATOM 1853 C C . PRO A 1 236 ? -6.466 -7.820 12.667 1.00 56.28 236 PRO A C 1
ATOM 1855 O O . PRO A 1 236 ? -6.730 -7.378 11.553 1.00 56.28 236 PRO A O 1
ATOM 1858 N N . SER A 1 237 ? -7.417 -8.296 13.478 1.00 55.75 237 SER A N 1
ATOM 1859 C CA . SER A 1 237 ? -8.842 -8.336 13.122 1.00 55.75 237 SER A CA 1
ATOM 1860 C C . SER A 1 237 ? -9.462 -6.945 12.943 1.00 55.75 237 SER A C 1
ATOM 1862 O O . SER A 1 237 ? -10.384 -6.800 12.146 1.00 55.75 237 SER A O 1
ATOM 1864 N N . LEU A 1 238 ? -8.931 -5.919 13.622 1.00 54.56 238 LEU A N 1
ATOM 1865 C CA . LEU A 1 238 ? -9.331 -4.523 13.422 1.00 54.56 238 LEU A CA 1
ATOM 1866 C C . LEU A 1 238 ? -9.016 -4.076 12.003 1.00 54.56 238 LEU A C 1
ATOM 1868 O O . LEU A 1 238 ? -9.878 -3.532 11.328 1.00 54.56 238 LEU A O 1
ATOM 1872 N N . PHE A 1 239 ? -7.788 -4.329 11.547 1.00 56.28 239 PHE A N 1
ATOM 1873 C CA . PHE A 1 239 ? -7.376 -3.956 10.200 1.00 56.28 239 PHE A CA 1
ATOM 1874 C C . PHE A 1 239 ? -8.148 -4.737 9.153 1.00 56.28 239 PHE A C 1
ATOM 1876 O O . PHE A 1 239 ? -8.544 -4.150 8.161 1.00 56.28 239 PHE A O 1
ATOM 1883 N N . LYS A 1 240 ? -8.456 -6.014 9.400 1.00 59.19 240 LYS A N 1
ATOM 1884 C CA . LYS A 1 240 ? -9.334 -6.785 8.512 1.00 59.19 240 LYS A CA 1
ATOM 1885 C C . LYS A 1 240 ? -10.733 -6.175 8.408 1.00 59.19 240 LYS A C 1
ATOM 1887 O O . LYS A 1 240 ? -11.292 -6.130 7.322 1.00 59.19 240 LYS A O 1
ATOM 1892 N N . SER A 1 241 ? -11.297 -5.690 9.514 1.00 53.38 241 SER A N 1
ATOM 1893 C CA . SER A 1 241 ? -12.591 -4.997 9.503 1.00 53.38 241 SER A CA 1
ATOM 1894 C C . SER A 1 241 ? -12.503 -3.644 8.780 1.00 53.38 241 SER A C 1
ATOM 1896 O O . SER A 1 241 ? -13.265 -3.384 7.858 1.00 53.38 241 SER A O 1
ATOM 1898 N N . LEU A 1 242 ? -11.501 -2.822 9.113 1.00 49.47 242 LEU A N 1
ATOM 1899 C CA . LEU A 1 242 ? -11.276 -1.499 8.512 1.00 49.47 242 LEU A CA 1
ATOM 1900 C C . LEU A 1 242 ? -10.913 -1.557 7.019 1.00 49.47 242 LEU A C 1
ATOM 1902 O O . LEU A 1 242 ? -11.283 -0.663 6.264 1.00 49.47 242 LEU A O 1
ATOM 1906 N N . ASN A 1 243 ? -10.211 -2.605 6.588 1.00 56.91 243 ASN A N 1
ATOM 1907 C CA . ASN A 1 243 ? -9.871 -2.859 5.188 1.00 56.91 243 ASN A CA 1
ATOM 1908 C C . ASN A 1 243 ? -11.032 -3.506 4.406 1.00 56.91 243 ASN A C 1
ATOM 1910 O O . ASN A 1 243 ? -10.838 -3.862 3.245 1.00 56.91 243 ASN A O 1
ATOM 1914 N N . ASN A 1 244 ? -12.215 -3.689 5.014 1.00 55.38 244 ASN A N 1
ATOM 1915 C CA . ASN A 1 244 ? -13.341 -4.446 4.448 1.00 55.38 244 ASN A CA 1
ATOM 1916 C C . ASN A 1 244 ? -12.982 -5.892 4.035 1.00 55.38 244 ASN A C 1
ATOM 1918 O O . ASN A 1 244 ? -13.609 -6.474 3.153 1.00 55.38 244 ASN A O 1
ATOM 1922 N N . GLU A 1 245 ? -11.984 -6.504 4.674 1.00 53.44 245 GLU A N 1
ATOM 1923 C CA . GLU A 1 245 ? -11.641 -7.920 4.479 1.00 53.44 245 GLU A CA 1
ATOM 1924 C C . GLU A 1 245 ? -12.613 -8.850 5.231 1.00 53.44 245 GLU A C 1
ATOM 1926 O O . GLU A 1 245 ? -12.746 -10.022 4.879 1.00 53.44 245 GLU A O 1
ATOM 1931 N N . TYR A 1 246 ? -13.324 -8.337 6.244 1.00 57.09 246 TYR A N 1
ATOM 1932 C CA . TYR A 1 246 ? -14.518 -8.982 6.799 1.00 57.09 246 TYR A CA 1
ATOM 1933 C C . TYR A 1 246 ? -15.732 -8.664 5.923 1.00 57.09 246 TYR A C 1
ATOM 1935 O O . TYR A 1 246 ? -16.452 -7.693 6.144 1.00 57.09 246 TYR A O 1
ATOM 1943 N N . ILE A 1 247 ? -15.966 -9.505 4.920 1.00 57.34 247 ILE A N 1
ATOM 1944 C CA . ILE A 1 247 ? -17.170 -9.443 4.092 1.00 57.34 247 ILE A CA 1
ATOM 1945 C C . ILE A 1 247 ? -18.307 -10.108 4.882 1.00 57.34 247 ILE A C 1
ATOM 1947 O O . ILE A 1 247 ? -18.465 -11.326 4.860 1.00 57.34 247 ILE A O 1
ATOM 1951 N N . THR A 1 248 ? -19.071 -9.322 5.643 1.00 59.72 248 THR A N 1
ATOM 1952 C CA . THR A 1 248 ? -20.309 -9.790 6.300 1.00 59.72 248 THR A CA 1
ATOM 1953 C C . THR A 1 248 ? -21.493 -9.854 5.332 1.00 59.72 248 THR A C 1
ATOM 1955 O O . THR A 1 248 ? -22.512 -10.467 5.646 1.00 59.72 248 THR A O 1
ATOM 1958 N N . THR A 1 249 ? -21.352 -9.262 4.144 1.00 55.44 249 THR A N 1
ATOM 1959 C CA . THR A 1 249 ? -22.326 -9.327 3.052 1.00 55.44 249 THR A CA 1
ATOM 1960 C C . THR A 1 249 ? -22.295 -10.704 2.378 1.00 55.44 249 THR A C 1
ATOM 1962 O O . THR A 1 249 ? -21.240 -11.235 2.039 1.00 55.44 249 THR A O 1
ATOM 1965 N N . GLY A 1 250 ? -23.464 -11.318 2.207 1.00 58.41 250 GLY A N 1
ATOM 1966 C CA . GLY A 1 250 ? -23.648 -12.668 1.666 1.00 58.41 250 GLY A CA 1
ATOM 1967 C C . GLY A 1 250 ? -23.908 -13.759 2.712 1.00 58.41 250 GLY A C 1
ATOM 1968 O O . GLY A 1 250 ? -24.305 -14.867 2.343 1.00 58.41 250 GLY A O 1
ATOM 1969 N N . VAL A 1 251 ? -23.752 -13.478 4.012 1.00 73.31 251 VAL A N 1
ATOM 1970 C CA . VAL A 1 251 ? -24.144 -14.418 5.075 1.00 73.31 251 VAL A CA 1
ATOM 1971 C C . VAL A 1 251 ? -25.622 -14.215 5.401 1.00 73.31 251 VAL A C 1
ATOM 1973 O O . VAL A 1 251 ? -25.983 -13.32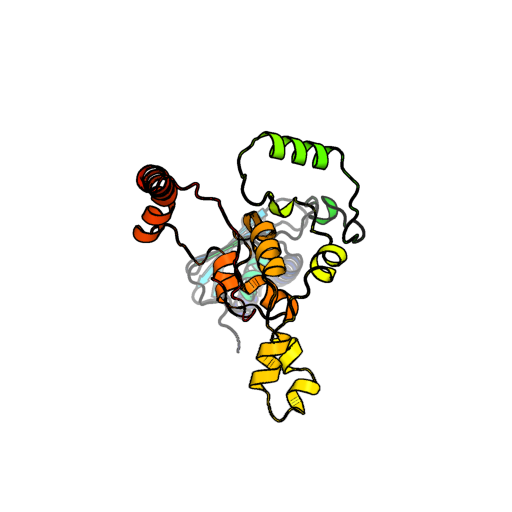6 6.171 1.00 73.31 251 VAL A O 1
ATOM 1976 N N . HIS A 1 252 ? -26.478 -15.081 4.851 1.00 74.19 252 HIS A N 1
ATOM 1977 C CA . HIS A 1 252 ? -27.940 -14.958 4.953 1.00 74.19 252 HIS A CA 1
ATOM 1978 C C . HIS A 1 252 ? -28.457 -14.797 6.389 1.00 74.19 252 HIS A C 1
ATOM 1980 O O . HIS A 1 252 ? -29.400 -14.048 6.611 1.00 74.19 252 HIS A O 1
ATOM 1986 N N . ALA A 1 253 ? -27.846 -15.462 7.375 1.00 76.44 253 ALA A N 1
ATOM 1987 C CA . ALA A 1 253 ? -28.269 -15.351 8.772 1.00 76.44 253 ALA A CA 1
ATOM 1988 C C . ALA A 1 253 ? -28.063 -13.936 9.351 1.00 76.44 253 ALA A C 1
ATOM 1990 O O . ALA A 1 253 ? -28.908 -13.450 10.099 1.00 76.44 253 ALA A O 1
ATOM 1991 N N . ILE A 1 254 ? -26.965 -13.266 8.983 1.00 71.75 254 ILE A N 1
ATOM 1992 C CA . ILE A 1 254 ? -26.637 -11.913 9.458 1.00 71.75 254 ILE A CA 1
ATOM 1993 C C . ILE A 1 254 ? -27.516 -10.886 8.741 1.00 71.75 254 ILE A C 1
ATOM 1995 O O . ILE A 1 254 ? -28.106 -10.022 9.383 1.00 71.75 254 ILE A O 1
ATOM 1999 N N . GLU A 1 255 ? -27.655 -11.014 7.420 1.00 76.94 255 GLU A N 1
ATOM 2000 C CA . GLU A 1 255 ? -28.516 -10.141 6.612 1.00 76.94 255 GLU A CA 1
ATOM 2001 C C . GLU A 1 255 ? -29.982 -10.243 7.032 1.00 76.94 255 GLU A C 1
ATOM 2003 O O . GLU A 1 255 ? -30.677 -9.233 7.122 1.00 76.94 255 GLU A O 1
ATOM 2008 N N . TRP A 1 256 ? -30.452 -11.455 7.334 1.00 83.25 256 TRP A N 1
ATOM 2009 C CA . TRP A 1 256 ? -31.795 -11.652 7.860 1.00 83.25 256 TRP A CA 1
ATOM 2010 C C . TRP A 1 256 ? -31.965 -10.955 9.212 1.00 83.25 256 TRP A C 1
ATOM 2012 O O . TRP A 1 256 ? -32.954 -10.250 9.388 1.00 83.25 256 TRP A O 1
ATOM 2022 N N . GLY A 1 257 ? -31.002 -11.086 10.132 1.00 82.25 257 GLY A N 1
ATOM 2023 C CA . GLY A 1 257 ? -31.043 -10.406 11.430 1.00 82.25 257 GLY A CA 1
ATOM 2024 C C . GLY A 1 257 ? -31.160 -8.887 11.290 1.00 82.25 257 GLY A C 1
ATOM 2025 O O . GLY A 1 257 ? -32.099 -8.301 11.816 1.00 82.25 257 GLY A O 1
ATOM 2026 N N . LEU A 1 258 ? -30.277 -8.272 10.499 1.00 78.69 258 LEU A N 1
ATOM 2027 C CA . LEU A 1 258 ? -30.264 -6.821 10.275 1.00 78.69 258 LEU A CA 1
ATOM 2028 C C . LEU A 1 258 ? -31.556 -6.305 9.622 1.00 78.69 258 LEU A C 1
ATOM 2030 O O . LEU A 1 258 ? -32.068 -5.259 10.003 1.00 78.69 258 LEU A O 1
ATOM 2034 N N . ASN A 1 259 ? -32.103 -7.038 8.649 1.00 83.38 259 ASN A N 1
ATOM 2035 C CA . ASN A 1 259 ? -33.303 -6.607 7.925 1.00 83.38 259 ASN A CA 1
ATOM 2036 C C . ASN A 1 259 ? -34.602 -6.807 8.721 1.00 83.38 259 ASN A C 1
ATOM 2038 O O . ASN A 1 259 ? -35.597 -6.141 8.436 1.00 83.38 259 ASN A O 1
ATOM 2042 N N . ASN A 1 260 ? -34.625 -7.743 9.674 1.00 86.81 260 ASN A N 1
ATOM 2043 C CA . ASN A 1 260 ? -35.830 -8.088 10.435 1.00 86.81 260 ASN A CA 1
ATOM 2044 C C . ASN A 1 260 ? -35.822 -7.537 11.868 1.00 86.81 260 ASN A C 1
ATOM 2046 O O . ASN A 1 260 ? -36.847 -7.632 12.543 1.00 86.81 260 ASN A O 1
ATOM 2050 N N . GLU A 1 261 ? -34.723 -6.933 12.327 1.00 86.75 261 GLU A N 1
ATOM 2051 C CA . GLU A 1 261 ? -34.618 -6.328 13.659 1.00 86.75 261 GLU A CA 1
ATOM 2052 C C . GLU A 1 261 ? -35.712 -5.274 13.890 1.00 86.75 261 GLU A C 1
ATOM 2054 O O . GLU A 1 261 ? -36.461 -5.370 14.859 1.00 86.75 261 GLU A O 1
ATOM 2059 N N . ASP A 1 262 ? -35.911 -4.342 12.953 1.00 84.31 262 ASP A N 1
ATOM 2060 C CA . ASP A 1 262 ? -36.951 -3.308 13.068 1.00 84.31 262 ASP A CA 1
ATOM 2061 C C . ASP A 1 262 ? -38.372 -3.893 13.152 1.00 84.31 262 ASP A C 1
ATOM 2063 O O . ASP A 1 262 ? -39.238 -3.355 13.847 1.00 84.31 262 ASP A O 1
ATOM 2067 N N . ALA A 1 263 ? -38.631 -4.994 12.440 1.00 86.75 263 ALA A N 1
ATOM 2068 C CA . ALA A 1 263 ? -39.918 -5.682 12.486 1.00 86.75 263 ALA A CA 1
ATOM 2069 C C . ALA A 1 263 ? -40.121 -6.394 13.833 1.00 86.75 263 ALA A C 1
ATOM 2071 O O . ALA A 1 263 ? -41.207 -6.320 14.408 1.00 86.75 263 ALA A O 1
ATOM 2072 N N . ALA A 1 264 ? -39.069 -7.024 14.361 1.00 85.62 264 ALA A N 1
ATOM 2073 C CA . ALA A 1 264 ? -39.085 -7.666 15.670 1.00 85.62 264 ALA A CA 1
ATOM 2074 C C . ALA A 1 264 ? -39.281 -6.649 16.806 1.00 85.62 264 ALA A C 1
ATOM 2076 O O . ALA A 1 264 ? -40.076 -6.893 17.712 1.00 85.62 264 ALA A O 1
ATOM 2077 N N . LEU A 1 265 ? -38.626 -5.485 16.729 1.00 86.19 265 LEU A N 1
ATOM 2078 C CA . LEU A 1 265 ? -38.787 -4.403 17.702 1.00 86.19 265 LEU A CA 1
ATOM 2079 C C . LEU A 1 265 ? -40.231 -3.892 17.740 1.00 86.19 265 LEU A C 1
ATOM 2081 O O . LEU A 1 265 ? -40.798 -3.760 18.821 1.00 86.19 265 LEU A O 1
ATOM 2085 N N . LYS A 1 266 ? -40.852 -3.656 16.576 1.00 86.00 266 LYS A N 1
ATOM 2086 C CA . LYS A 1 266 ? -42.265 -3.243 16.498 1.00 86.00 266 LYS A CA 1
ATOM 2087 C C . LYS A 1 266 ? -43.197 -4.289 17.099 1.00 86.00 266 LYS A C 1
ATOM 2089 O O . LYS A 1 266 ? -44.042 -3.951 17.920 1.00 86.00 266 LYS A O 1
ATOM 2094 N N . PHE A 1 267 ? -42.994 -5.557 16.746 1.00 88.31 267 PHE A N 1
ATOM 2095 C CA . PHE A 1 267 ? -43.786 -6.658 17.287 1.00 88.31 267 PHE A CA 1
ATOM 2096 C C . PHE A 1 267 ? -43.673 -6.757 18.817 1.00 88.31 267 PHE A C 1
ATOM 2098 O O . PHE A 1 267 ? -44.676 -6.965 19.500 1.00 88.31 267 PHE A O 1
ATOM 2105 N N . LEU A 1 268 ? -42.472 -6.565 19.371 1.00 87.56 268 LEU A N 1
ATOM 2106 C CA . LEU A 1 268 ? -42.246 -6.599 20.816 1.00 87.56 268 LEU A CA 1
ATOM 2107 C C . LEU A 1 268 ? -42.894 -5.402 21.530 1.00 87.56 268 LEU A C 1
ATOM 2109 O O . LEU A 1 268 ? -43.529 -5.588 22.567 1.00 87.56 268 LEU A O 1
ATOM 2113 N N . GLN A 1 269 ? -42.814 -4.199 20.948 1.00 89.31 269 GLN A N 1
ATOM 2114 C CA . GLN A 1 269 ? -43.508 -3.011 21.467 1.00 89.31 269 GLN A CA 1
ATOM 2115 C C . GLN A 1 269 ? -45.030 -3.204 21.500 1.00 89.31 269 GLN A C 1
ATOM 2117 O O . GLN A 1 269 ? -45.669 -2.850 22.489 1.00 89.31 269 GLN A O 1
ATOM 2122 N N . GLU A 1 270 ? -45.607 -3.789 20.448 1.00 88.25 270 GLU A N 1
ATOM 2123 C CA . GLU A 1 270 ? -47.047 -4.060 20.349 1.00 88.25 270 GLU A CA 1
ATOM 2124 C C . GLU A 1 270 ? -47.508 -5.162 21.314 1.00 88.25 270 GLU A C 1
ATOM 2126 O O . GLU A 1 270 ? -48.591 -5.063 21.890 1.00 88.25 270 GLU A O 1
ATOM 2131 N N . THR A 1 271 ? -46.689 -6.198 21.512 1.00 88.12 271 THR A N 1
ATOM 2132 C CA . THR A 1 271 ? -47.052 -7.369 22.327 1.00 88.12 271 THR A CA 1
ATOM 2133 C C . THR A 1 271 ? -46.920 -7.101 23.823 1.00 88.12 271 THR A C 1
ATOM 2135 O O . THR A 1 271 ? -47.805 -7.470 24.594 1.00 88.12 271 THR A O 1
ATOM 2138 N N . GLU A 1 272 ? -45.827 -6.466 24.251 1.00 84.69 272 GLU A N 1
ATOM 2139 C CA . GLU A 1 272 ? -45.553 -6.226 25.674 1.00 84.69 272 GLU A CA 1
ATOM 2140 C C . GLU A 1 272 ? -45.970 -4.825 26.142 1.00 84.69 272 GLU A C 1
ATOM 2142 O O . GLU A 1 272 ? -45.942 -4.541 27.339 1.00 84.69 272 GLU A O 1
ATOM 2147 N N . ASN A 1 273 ? -46.406 -3.956 25.221 1.00 85.69 273 ASN A N 1
ATOM 2148 C CA . ASN A 1 273 ? -46.773 -2.564 25.492 1.00 85.69 273 ASN A CA 1
ATOM 2149 C C . ASN A 1 273 ? -45.641 -1.778 26.189 1.00 85.69 273 ASN A C 1
ATOM 2151 O O . ASN A 1 273 ? -45.873 -0.981 27.102 1.00 85.69 273 ASN A O 1
ATOM 2155 N N . VAL A 1 274 ? -44.396 -2.029 25.768 1.00 86.56 274 VAL A N 1
ATOM 2156 C CA . VAL A 1 274 ? -43.180 -1.386 26.286 1.00 86.56 274 VAL A CA 1
ATOM 2157 C C . VAL A 1 274 ? -42.580 -0.484 25.210 1.00 86.56 274 VAL A C 1
ATOM 2159 O O . VAL A 1 274 ? -42.568 -0.829 24.033 1.00 86.56 274 VAL A O 1
ATOM 2162 N N . VAL A 1 275 ? -42.040 0.671 25.604 1.00 82.12 275 VAL A N 1
ATOM 2163 C CA . VAL A 1 275 ? -41.303 1.560 24.694 1.00 82.12 275 VAL A CA 1
ATOM 2164 C C . VAL A 1 275 ? -39.837 1.137 24.657 1.00 82.12 275 VAL A C 1
ATOM 2166 O O . VAL A 1 275 ? -39.103 1.349 25.621 1.00 82.12 275 VAL A O 1
ATOM 2169 N N . ILE A 1 276 ? -39.399 0.563 23.536 1.00 79.19 276 ILE A N 1
ATOM 2170 C CA . ILE A 1 276 ? -37.986 0.212 23.337 1.00 79.19 276 ILE A CA 1
ATOM 2171 C C . ILE A 1 276 ? -37.213 1.471 22.943 1.00 79.19 276 ILE A C 1
ATOM 2173 O O . ILE A 1 276 ? -37.512 2.098 21.925 1.00 79.19 276 ILE A O 1
ATOM 2177 N N . GLN A 1 277 ? -36.213 1.830 23.744 1.00 77.44 277 GLN A N 1
ATOM 2178 C CA . GLN A 1 277 ? -35.299 2.934 23.468 1.00 77.44 277 GLN A CA 1
ATOM 2179 C C . GLN A 1 277 ? -33.960 2.377 22.992 1.00 77.44 277 GLN A C 1
ATOM 2181 O O . GLN A 1 277 ? -33.455 1.409 23.556 1.00 77.44 277 GLN A O 1
ATOM 2186 N N . LYS A 1 278 ? -33.374 2.992 21.960 1.00 74.06 278 LYS A N 1
ATOM 2187 C CA . LYS A 1 278 ? -32.004 2.668 21.552 1.00 74.06 278 LYS A CA 1
ATOM 2188 C C . LYS A 1 278 ? -31.051 3.098 22.661 1.00 74.06 278 LYS A C 1
ATOM 2190 O O . LYS A 1 278 ? -31.103 4.244 23.103 1.00 74.06 278 LYS A O 1
ATOM 2195 N N . THR A 1 279 ? -30.181 2.193 23.085 1.00 73.50 279 THR A N 1
ATOM 2196 C CA . THR A 1 279 ? -29.161 2.464 24.099 1.00 73.50 279 THR A CA 1
ATOM 2197 C C . THR A 1 279 ? -27.771 2.194 23.544 1.00 73.50 279 THR A C 1
ATOM 2199 O O . THR A 1 279 ? -27.610 1.364 22.651 1.00 73.50 279 THR A O 1
ATOM 2202 N N . GLY A 1 280 ? -26.769 2.895 24.072 1.00 70.25 280 GLY A N 1
ATOM 2203 C CA . GLY A 1 280 ? -25.363 2.612 23.812 1.00 70.25 280 GLY A CA 1
ATOM 2204 C C . GLY A 1 280 ? -24.848 1.460 24.675 1.00 70.25 280 GLY A C 1
ATOM 2205 O O . GLY A 1 2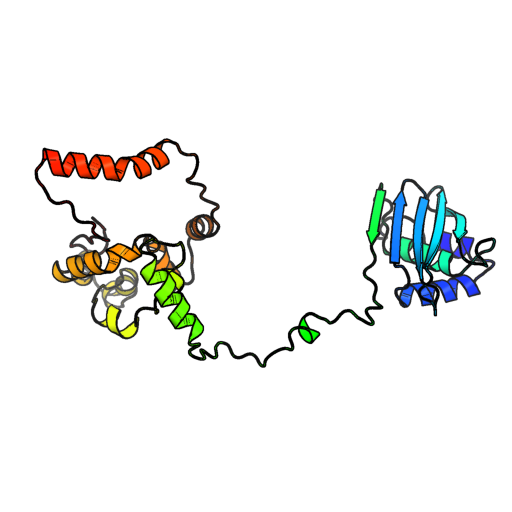80 ? -25.601 0.570 25.065 1.00 70.25 280 GLY A O 1
ATOM 2206 N N . LEU A 1 281 ? -23.556 1.486 24.991 1.00 71.38 281 LEU A N 1
ATOM 2207 C CA . LEU A 1 281 ? -22.892 0.472 25.803 1.00 71.38 281 LEU A CA 1
ATOM 2208 C C . LEU A 1 281 ? -23.302 0.585 27.276 1.00 71.38 281 LEU A C 1
ATOM 2210 O O . LEU A 1 281 ? -23.124 1.638 27.891 1.00 71.38 281 LEU A O 1
ATOM 2214 N N . TRP A 1 282 ? -23.757 -0.520 27.862 1.00 74.94 282 TRP A N 1
ATOM 2215 C CA . TRP A 1 282 ? -23.960 -0.623 29.302 1.00 74.94 282 TRP A CA 1
ATOM 2216 C C . TRP A 1 282 ? -22.740 -1.275 29.933 1.00 74.94 282 TRP A C 1
ATOM 2218 O O . TRP A 1 282 ? -22.260 -2.304 29.473 1.00 74.94 282 TRP A O 1
ATOM 2228 N N . LEU A 1 283 ? -22.212 -0.665 30.989 1.00 72.81 283 LEU A N 1
ATOM 2229 C CA . LEU A 1 283 ? -21.161 -1.269 31.798 1.00 72.81 283 LEU A CA 1
ATOM 2230 C C . LEU A 1 283 ? -21.803 -1.970 32.993 1.00 72.81 283 LEU A C 1
ATOM 2232 O O . LEU A 1 283 ? -22.629 -1.389 33.694 1.00 72.81 283 LEU A O 1
ATOM 2236 N N . HIS A 1 284 ? -21.369 -3.191 33.283 1.00 75.81 284 HIS A N 1
ATOM 2237 C CA . HIS A 1 284 ? -21.705 -3.858 34.531 1.00 75.81 284 HIS A CA 1
ATOM 2238 C C . HIS A 1 284 ? -21.080 -3.094 35.710 1.00 75.81 284 HIS A C 1
ATOM 2240 O O . HIS A 1 284 ? -20.013 -2.488 35.593 1.00 75.81 284 HIS A O 1
ATOM 2246 N N . LYS A 1 285 ? -21.669 -3.208 36.907 1.00 77.38 285 LYS A N 1
ATOM 2247 C CA . LYS A 1 285 ? -21.196 -2.541 38.142 1.00 77.38 285 LYS A CA 1
ATOM 2248 C C . LYS A 1 285 ? -19.734 -2.829 38.500 1.00 77.38 285 LYS A C 1
ATOM 2250 O O . LYS A 1 285 ? -19.115 -2.087 39.260 1.00 77.38 285 LYS A O 1
ATOM 2255 N N . CYS A 1 286 ? -19.177 -3.922 37.980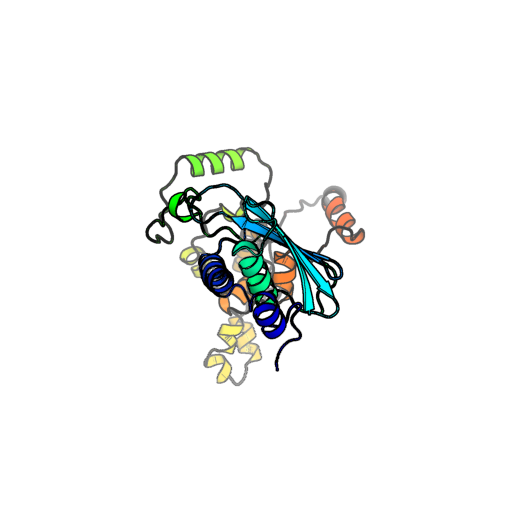 1.00 70.38 286 CYS A N 1
ATOM 2256 C CA . CYS A 1 286 ? -17.772 -4.267 38.172 1.00 70.38 286 CYS A CA 1
ATOM 2257 C C . CYS A 1 286 ? -16.803 -3.427 37.320 1.00 70.38 286 CYS A C 1
ATOM 2259 O O . CYS A 1 286 ? -15.610 -3.471 37.596 1.00 70.38 286 CYS A O 1
ATOM 2261 N N . GLY A 1 287 ? -17.300 -2.701 36.309 1.00 63.78 287 GLY A N 1
ATOM 2262 C CA . GLY A 1 287 ? -16.567 -1.739 35.478 1.00 63.78 287 GLY A CA 1
ATOM 2263 C C . GLY A 1 287 ? -15.668 -2.310 34.386 1.00 63.78 287 GLY A C 1
ATOM 2264 O O . GLY A 1 287 ? -15.070 -1.551 33.633 1.00 63.78 287 GLY A O 1
ATOM 2265 N N . TYR A 1 288 ? -15.563 -3.635 34.285 1.00 67.81 288 TYR A N 1
ATOM 2266 C CA . TYR A 1 288 ? -14.737 -4.327 33.283 1.00 67.81 288 TYR A CA 1
ATOM 2267 C C . TYR A 1 288 ? -15.517 -5.345 32.438 1.00 67.81 288 TYR A C 1
ATOM 2269 O O . TYR A 1 288 ? -14.911 -6.092 31.676 1.00 67.81 288 TYR A O 1
ATOM 2277 N N . LEU A 1 289 ? -16.840 -5.400 32.595 1.00 66.19 289 LEU A N 1
ATOM 2278 C CA . LEU A 1 289 ? -17.752 -6.178 31.757 1.00 66.19 289 LEU A CA 1
ATOM 2279 C C . LEU A 1 289 ? -18.817 -5.232 31.204 1.00 66.19 289 LEU A C 1
ATOM 2281 O O . LEU A 1 289 ? -19.196 -4.288 31.899 1.00 66.19 289 LEU A O 1
ATOM 2285 N N . GLY A 1 290 ? -19.282 -5.494 29.985 1.00 66.62 290 GLY A N 1
ATOM 2286 C CA . GLY A 1 290 ? -20.481 -4.873 29.429 1.00 66.62 290 GLY A CA 1
ATOM 2287 C C . GLY A 1 290 ? -21.720 -5.734 29.679 1.00 66.62 290 GLY A C 1
ATOM 2288 O O . GLY A 1 290 ? -21.588 -6.955 29.803 1.00 66.62 290 GLY A O 1
ATOM 2289 N N . GLU A 1 291 ? -22.884 -5.096 29.774 1.00 51.03 291 GLU A N 1
ATOM 2290 C CA . GLU A 1 291 ? -24.210 -5.736 29.744 1.00 51.03 291 GLU A CA 1
ATOM 2291 C C . GLU A 1 291 ? -24.919 -5.464 28.414 1.00 51.03 291 GLU A C 1
ATOM 2293 O O . GLU A 1 291 ? -24.710 -4.367 27.842 1.00 51.03 291 GLU A O 1
#

Foldseek 3Di:
DPFAALADPVLLCVVCVVPVVLLVLLVVQLVLQQWFKWKDADQKIWTWGDDPPDPDIKIKIFGGDPNHTPDIAIPDPCRVDDHNVNSNSNVVRRVPGGNPCNIDMDGRDDPPPVPPCDVCNVPPPDPDDVDDPPVDPVLVVVLVVVVVVVDPDPVNVVVPPDPPCVPPVVPQLQDDLVCQCPDPCCVPDPCNVVSLQVSQFDDPVSQQVQFVVQLPVQVPDDPQVVVCVVVVDGDPVNVCVVVVVPVPPPPVVVVVCVVCVVVVQVVCCVPVVDDDDRIGWGADRSNPDTD

Nearest PDB structures (foldseek):
  8ite-assembly1_A  TM=4.583E-01  e=5.341E-01  African swine fever virus
  7ype-assembly1_A  TM=2.665E-01  e=2.196E-01  African swine fever virus
  5frq-assembly1_B  TM=3.450E-01  e=5.667E-01  Helicobacter pylori 26695
  8fs4-assembly1_H  TM=3.718E-01  e=6.012E-01  Saccharomyces cerevisiae
  7stb-assembly1_H  TM=3.536E-01  e=1.552E+00  Saccharomyces cerevisiae S288C

Radius of gyration: 35.94 Å; Cα contacts (8 Å, |Δi|>4): 320; chains: 1; bounding box: 81×48×96 Å

Sequence (291 aa):
MTGNRAISMFAIFDYFKSNPKQLKKGELSFNAGYVCKIHSASGLIQGEVKASMKSIQYKVKVFLNDGVIYECMCTCPRGLTICHHMATISLFAHHNCSSTDSIFSWNVRNSNVENTKTIIDLYPACPYKATISLPNKNQNNFKKALEQLGTPIGMSWLLKPEPDVEVQFEQLSVVLVNDVIVSDEYKTSTTKTQLLKNKLSVSTEIILKVAQETIDLLQVCMEIYLQSAIKKKYNPSLFKSLNNEYITTGVHAIEWGLNNEDAALKFLQETENVVIQKTGLWLHKCGYLGE

Solvent-accessible surface area (backbone atoms only — not comparable to full-atom values): 17226 Å² total; per-residue (Å²): 132,85,74,64,40,42,33,46,72,63,35,52,50,61,70,34,58,94,41,56,71,30,42,58,50,4,50,54,40,44,76,69,47,34,52,42,33,41,35,40,49,85,52,34,40,38,31,32,33,48,46,100,86,47,99,51,68,32,52,28,39,40,36,40,58,98,38,32,63,80,47,70,43,37,68,45,100,57,21,94,46,94,40,28,66,55,37,20,50,52,54,50,37,38,78,73,33,49,58,81,64,68,63,54,76,48,77,42,80,65,76,84,52,92,80,62,71,44,71,50,71,77,48,61,80,66,78,92,62,99,70,79,84,66,88,48,70,64,57,57,52,49,51,53,55,52,64,70,62,80,56,93,62,79,74,54,68,80,72,48,77,78,74,62,65,72,69,60,50,74,71,48,88,75,63,55,69,66,59,52,64,70,31,67,67,46,71,71,44,91,57,50,70,60,53,48,50,68,63,32,44,45,55,71,68,56,29,52,50,45,16,63,71,25,49,84,44,57,90,74,57,60,74,58,55,69,56,18,68,77,63,78,53,71,60,70,70,55,52,34,51,75,69,58,67,61,69,67,77,88,44,63,73,57,53,48,48,68,73,42,45,68,57,50,53,52,52,48,29,70,72,71,72,47,89,86,72,92,67,28,57,35,53,36,59,62,50,83,48,73,99

Mean predicted aligned error: 21.2 Å

pLDDT: mean 71.98, std 15.9, range [33.38, 94.12]

Secondary structure (DSSP, 8-state):
----BSS-HHHHHHHTTT-HHHHHHHHHHHHTT-EEEEEEETTEEEEEEE-TTSS-EEEEEEEEETTEEEEEEESSTTTTS--HHHHHHHHHHHHH-BTT--EEEEEPPPS--TT---HHHHS------S------HHHHHHHHHHHHT-S--GGGGGGSPPP-HHHHHTT-----HHHHHHSHHHHH-S-HHHHHHHHH---HHHHHHHHHHTTTTTTT-STHHHHHHHHT---HHHHHHHTT-S--TT-HHHHHHHHHHHHHHHHHHHHH---PPP--PPBPTTSSSB-

InterPro domains:
  IPR007527 Zinc finger, SWIM-type [PS50966] (58-94)